Protein AF-A0A815N6R9-F1 (afdb_monomer)

pLDDT: mean 84.33, std 13.07, range [49.09, 97.5]

Organism: NCBI:txid433720

Mean predicted aligned error: 7.43 Å

Radius of gyration: 18.6 Å; Cα contacts (8 Å, |Δi|>4): 491; chains: 1; bounding box: 45×54×48 Å

Structure (mmCIF, N/CA/C/O backbone):
data_AF-A0A815N6R9-F1
#
_entry.id   AF-A0A815N6R9-F1
#
loop_
_atom_site.group_PDB
_atom_site.id
_atom_site.type_symbol
_atom_site.label_atom_id
_atom_site.label_alt_id
_atom_site.label_comp_id
_atom_site.label_asym_id
_atom_site.label_entity_id
_atom_site.label_seq_id
_atom_site.pdbx_PDB_ins_code
_atom_site.Cartn_x
_atom_site.Cartn_y
_atom_site.Cartn_z
_atom_site.occupancy
_atom_site.B_iso_or_equiv
_atom_site.auth_seq_id
_atom_site.auth_comp_id
_atom_site.auth_asym_id
_atom_site.auth_atom_id
_atom_site.pdbx_PDB_model_num
ATOM 1 N N . ILE A 1 1 ? -6.720 -31.136 7.739 1.00 54.22 1 ILE A N 1
ATOM 2 C CA . ILE A 1 1 ? -6.073 -31.303 6.419 1.00 54.22 1 ILE A CA 1
ATOM 3 C C . ILE A 1 1 ? -5.036 -32.397 6.605 1.00 54.22 1 ILE A C 1
ATOM 5 O O . ILE A 1 1 ? -4.120 -32.196 7.392 1.00 54.22 1 ILE A O 1
ATOM 9 N N . ASP A 1 2 ? -5.252 -33.577 6.022 1.00 49.09 2 ASP A N 1
ATOM 10 C CA . ASP A 1 2 ? -4.233 -34.630 6.008 1.00 49.09 2 ASP A CA 1
ATOM 11 C C . ASP A 1 2 ? -3.111 -34.151 5.078 1.00 49.09 2 ASP A C 1
ATOM 13 O O . ASP A 1 2 ? -3.345 -33.890 3.898 1.00 49.09 2 ASP A O 1
ATOM 17 N N . LEU A 1 3 ? -1.911 -33.939 5.621 1.00 59.59 3 LEU A N 1
ATOM 18 C CA . LEU A 1 3 ? -0.769 -33.381 4.882 1.00 59.59 3 LEU A CA 1
ATOM 19 C C . LEU A 1 3 ? -0.332 -34.271 3.703 1.00 59.59 3 LEU A C 1
ATOM 21 O O . LEU A 1 3 ? 0.482 -33.847 2.887 1.00 59.59 3 LEU A O 1
ATOM 25 N N . LYS A 1 4 ? -0.866 -35.494 3.607 1.00 63.69 4 LYS A N 1
ATOM 26 C CA . LYS A 1 4 ? -0.560 -36.472 2.558 1.00 63.69 4 LYS A CA 1
ATOM 27 C C . LYS A 1 4 ? -1.278 -36.223 1.226 1.00 63.69 4 LYS A C 1
ATOM 29 O O . LYS A 1 4 ? -0.801 -36.731 0.218 1.00 63.69 4 LYS A O 1
ATOM 34 N N . ASP A 1 5 ? -2.336 -35.409 1.209 1.00 73.25 5 ASP A N 1
ATOM 35 C CA . ASP A 1 5 ? -3.126 -35.105 0.000 1.00 73.25 5 ASP A CA 1
ATOM 36 C C . ASP A 1 5 ? -2.921 -33.668 -0.522 1.00 73.25 5 ASP A C 1
ATOM 38 O O . ASP A 1 5 ? -3.637 -33.199 -1.411 1.00 73.25 5 ASP A O 1
ATOM 42 N N . ALA A 1 6 ? -1.941 -32.932 0.014 1.00 79.19 6 ALA A N 1
ATOM 43 C CA . ALA A 1 6 ? -1.633 -31.591 -0.470 1.00 79.19 6 ALA A CA 1
ATOM 44 C C . ALA A 1 6 ? -0.954 -31.662 -1.849 1.00 79.19 6 ALA A C 1
ATOM 46 O O . ALA A 1 6 ? 0.158 -32.171 -1.983 1.00 79.19 6 ALA A O 1
ATOM 47 N N . THR A 1 7 ? -1.598 -31.111 -2.883 1.00 85.62 7 THR A N 1
ATOM 48 C CA . THR A 1 7 ? -0.928 -30.861 -4.168 1.00 85.62 7 THR A CA 1
ATOM 49 C C . THR A 1 7 ? 0.049 -29.698 -3.975 1.00 85.62 7 THR A C 1
ATOM 51 O O . THR A 1 7 ? -0.400 -28.595 -3.654 1.00 85.62 7 THR A O 1
ATOM 54 N N . PRO A 1 8 ? 1.368 -29.901 -4.131 1.00 86.12 8 PRO A N 1
ATOM 55 C CA . PRO A 1 8 ? 2.333 -28.848 -3.862 1.00 86.12 8 PRO A CA 1
ATOM 56 C C . PRO A 1 8 ? 2.215 -27.737 -4.906 1.00 86.12 8 PRO A C 1
ATOM 58 O O . PRO A 1 8 ? 2.186 -27.994 -6.112 1.00 86.12 8 PRO A O 1
ATOM 61 N N . ILE A 1 9 ? 2.205 -26.488 -4.443 1.00 88.75 9 ILE A N 1
ATOM 62 C CA . ILE A 1 9 ? 2.465 -25.347 -5.319 1.00 88.75 9 ILE A CA 1
ATOM 63 C C . ILE A 1 9 ? 3.923 -25.408 -5.783 1.00 88.75 9 ILE A C 1
ATOM 65 O O . ILE A 1 9 ? 4.829 -25.736 -5.015 1.00 88.75 9 ILE A O 1
ATOM 69 N N . ARG A 1 10 ? 4.162 -25.114 -7.060 1.00 88.81 10 ARG A N 1
ATOM 70 C CA . ARG A 1 10 ? 5.514 -25.086 -7.617 1.00 88.81 10 ARG A CA 1
ATOM 71 C C . ARG A 1 10 ? 6.096 -23.689 -7.450 1.00 88.81 10 ARG A C 1
ATOM 73 O O . ARG A 1 10 ? 5.564 -22.739 -8.016 1.00 88.81 10 ARG A O 1
ATOM 80 N N . ALA A 1 11 ? 7.229 -23.586 -6.760 1.00 84.94 11 ALA A N 1
ATOM 81 C CA . ALA A 1 11 ? 8.060 -22.392 -6.835 1.00 84.94 11 ALA A CA 1
ATOM 82 C C . ALA A 1 11 ? 8.531 -22.211 -8.288 1.00 84.94 11 ALA A C 1
ATOM 84 O O . ALA A 1 11 ? 9.219 -23.077 -8.838 1.00 84.94 11 ALA A O 1
ATOM 85 N N . LEU A 1 12 ? 8.097 -21.124 -8.929 1.00 84.25 12 LEU A N 1
ATOM 86 C CA . LEU A 1 12 ? 8.531 -20.785 -10.284 1.00 84.25 12 LEU A CA 1
ATOM 87 C C . LEU A 1 12 ? 9.924 -20.153 -10.254 1.00 84.25 12 LEU A C 1
ATOM 89 O O . LEU A 1 12 ? 10.773 -20.515 -11.064 1.00 84.25 12 LEU A O 1
ATOM 93 N N . GLU A 1 13 ? 10.152 -19.250 -9.300 1.00 85.12 13 GLU A N 1
ATOM 94 C CA . GLU A 1 13 ? 11.385 -18.483 -9.131 1.00 85.12 13 GLU A CA 1
ATOM 95 C C . GLU A 1 13 ? 11.411 -17.768 -7.771 1.00 85.12 13 GLU A C 1
ATOM 97 O O . GLU A 1 13 ? 10.374 -17.611 -7.128 1.00 85.12 13 GLU A O 1
ATOM 102 N N . SER A 1 14 ? 12.597 -17.321 -7.353 1.00 86.50 14 SER A N 1
ATOM 103 C CA . SER A 1 14 ? 12.809 -16.448 -6.194 1.00 86.50 14 SER A CA 1
ATOM 104 C C . SER A 1 14 ? 13.952 -15.494 -6.526 1.00 86.50 14 SER A C 1
ATOM 106 O O . SER A 1 14 ? 15.059 -15.949 -6.809 1.00 86.50 14 SER A O 1
ATOM 108 N N . CYS A 1 15 ? 13.680 -14.190 -6.518 1.00 87.19 15 CYS A N 1
ATOM 109 C CA . CYS A 1 15 ? 14.621 -13.152 -6.940 1.00 87.19 15 CYS A CA 1
ATOM 110 C C . CYS A 1 15 ? 14.904 -12.197 -5.784 1.00 87.19 15 CYS A C 1
ATOM 112 O O . CYS A 1 15 ? 13.984 -11.826 -5.056 1.00 87.19 15 CYS A O 1
ATOM 114 N N . MET A 1 16 ? 16.159 -11.778 -5.639 1.00 88.44 16 MET A N 1
ATOM 115 C CA . MET A 1 16 ? 16.533 -10.787 -4.628 1.00 88.44 16 MET A CA 1
ATOM 116 C C . MET A 1 16 ? 15.978 -9.414 -5.003 1.00 88.44 16 MET A C 1
ATOM 118 O O . MET A 1 16 ? 15.957 -9.051 -6.175 1.00 88.44 16 MET A O 1
ATOM 122 N N . ILE A 1 17 ? 15.566 -8.624 -4.017 1.00 89.81 17 ILE A N 1
ATOM 123 C CA . ILE A 1 17 ? 15.261 -7.209 -4.239 1.00 89.81 17 ILE A CA 1
ATOM 124 C C . ILE A 1 17 ? 16.569 -6.435 -4.123 1.00 89.81 17 ILE A C 1
ATOM 126 O O . ILE A 1 17 ? 17.258 -6.545 -3.109 1.00 89.81 17 ILE A O 1
ATOM 130 N N . ASN A 1 18 ? 16.919 -5.663 -5.150 1.00 89.38 18 ASN A N 1
ATOM 131 C CA . ASN A 1 18 ? 18.098 -4.806 -5.129 1.00 89.38 18 ASN A CA 1
ATOM 132 C C . ASN A 1 18 ? 17.781 -3.501 -4.383 1.00 89.38 18 ASN A C 1
ATOM 134 O O . ASN A 1 18 ? 17.619 -2.431 -4.972 1.00 89.38 18 ASN A O 1
ATOM 138 N N . TRP A 1 19 ? 17.615 -3.626 -3.067 1.00 88.31 19 TRP A N 1
ATOM 139 C CA . TRP A 1 19 ? 17.364 -2.529 -2.141 1.00 88.31 19 TRP A CA 1
ATOM 140 C C . TRP A 1 19 ? 18.035 -2.819 -0.799 1.00 88.31 19 TRP A C 1
ATOM 142 O O . TRP A 1 19 ? 17.982 -3.941 -0.295 1.00 88.31 19 TRP A O 1
ATOM 152 N N . ASN A 1 20 ? 18.639 -1.796 -0.196 1.00 85.19 20 ASN A N 1
ATOM 153 C CA . ASN A 1 20 ? 19.266 -1.923 1.115 1.00 85.19 20 ASN A CA 1
ATOM 154 C C . ASN A 1 20 ? 18.235 -1.642 2.209 1.00 85.19 20 ASN A C 1
ATOM 156 O O . ASN A 1 20 ? 18.022 -0.490 2.592 1.00 85.19 20 ASN A O 1
ATOM 160 N N . PHE A 1 21 ? 17.619 -2.701 2.726 1.00 81.94 21 PHE A N 1
ATOM 161 C CA . PHE A 1 21 ? 16.872 -2.618 3.976 1.00 81.94 21 PHE A CA 1
ATOM 162 C C . PHE A 1 21 ? 17.854 -2.365 5.123 1.00 81.94 21 PHE A C 1
ATOM 164 O O . PHE A 1 21 ? 18.915 -2.979 5.206 1.00 81.94 21 PHE A O 1
ATOM 171 N N . THR A 1 22 ? 17.530 -1.390 5.965 1.00 76.56 22 THR A N 1
ATOM 172 C CA . THR A 1 22 ? 18.387 -0.922 7.073 1.00 76.56 22 THR A CA 1
ATOM 173 C C . THR A 1 22 ? 18.036 -1.575 8.410 1.00 76.56 22 THR A C 1
ATOM 175 O O . THR A 1 22 ? 18.721 -1.338 9.403 1.00 76.56 22 THR A O 1
ATOM 178 N N . SER A 1 23 ? 17.013 -2.430 8.389 1.00 70.44 23 SER A N 1
ATOM 179 C CA . SER A 1 23 ? 16.411 -3.102 9.526 1.00 70.44 23 SER A CA 1
ATOM 180 C C . SER A 1 23 ? 16.371 -4.608 9.306 1.00 70.44 23 SER A C 1
ATOM 182 O O 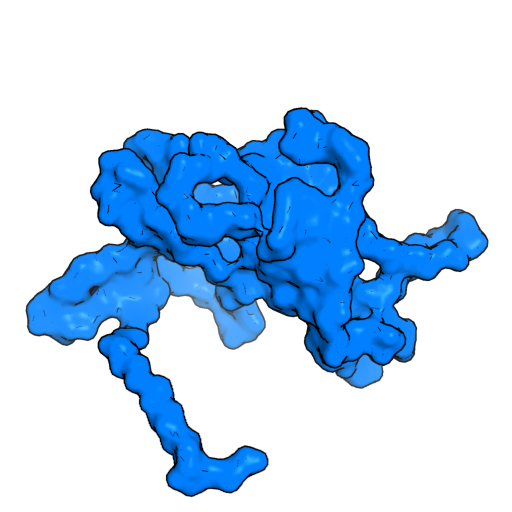. SER A 1 23 ? 16.100 -5.055 8.192 1.00 70.44 23 SER A O 1
ATOM 184 N N . ASP A 1 24 ? 16.554 -5.376 10.379 1.00 64.50 24 ASP A N 1
ATOM 185 C CA . ASP A 1 24 ? 16.360 -6.830 10.361 1.00 64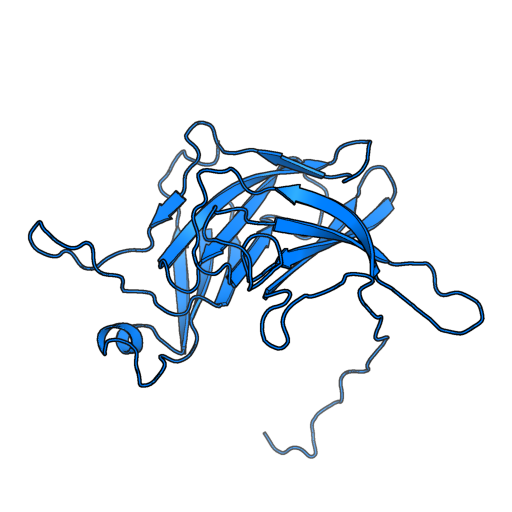.50 24 ASP A CA 1
ATOM 186 C C . ASP A 1 24 ? 14.880 -7.226 10.503 1.00 64.50 24 ASP A C 1
ATOM 188 O O . ASP A 1 24 ? 14.515 -8.362 10.199 1.00 64.50 24 ASP A O 1
ATOM 192 N N . ASN A 1 25 ? 14.026 -6.315 10.987 1.00 64.38 25 ASN A N 1
ATOM 193 C CA . ASN A 1 25 ? 12.625 -6.600 11.301 1.00 64.38 25 ASN A CA 1
ATOM 194 C C . ASN A 1 25 ? 11.616 -5.714 10.568 1.00 64.38 25 ASN A C 1
ATOM 196 O O . ASN A 1 25 ? 10.430 -5.885 10.827 1.00 64.38 25 ASN A O 1
ATOM 200 N N . LYS A 1 26 ? 12.067 -4.795 9.703 1.00 69.44 26 LYS A N 1
ATOM 201 C CA . LYS A 1 26 ? 11.195 -3.947 8.881 1.00 69.44 26 LYS A CA 1
ATOM 202 C C . LYS A 1 26 ? 11.522 -4.064 7.396 1.00 69.44 26 LYS A C 1
ATOM 204 O O . LYS A 1 26 ? 12.688 -3.966 7.004 1.00 69.44 26 LYS A O 1
ATOM 209 N N . GLY A 1 27 ? 10.496 -4.246 6.565 1.00 85.25 27 GLY A N 1
ATOM 210 C CA . GLY A 1 27 ? 10.671 -4.561 5.146 1.00 85.25 27 GLY A CA 1
ATOM 211 C C . GLY A 1 27 ? 9.573 -4.016 4.235 1.00 85.25 27 GLY A C 1
ATOM 212 O O . GLY A 1 27 ? 9.270 -2.820 4.239 1.00 85.25 27 GLY A O 1
ATOM 213 N N . ILE A 1 28 ? 9.046 -4.900 3.387 1.00 91.12 28 ILE A N 1
ATOM 214 C CA . ILE A 1 28 ? 7.910 -4.635 2.501 1.00 91.12 28 ILE A CA 1
ATOM 215 C C . ILE A 1 28 ? 6.687 -5.333 3.096 1.00 91.12 28 ILE A C 1
ATOM 217 O O . ILE A 1 28 ? 6.692 -6.559 3.162 1.00 91.12 28 ILE A O 1
ATOM 221 N N . GLU A 1 29 ? 5.640 -4.576 3.424 1.00 90.88 29 GLU A N 1
ATOM 222 C CA . GLU A 1 29 ? 4.376 -5.140 3.940 1.00 90.88 29 GLU A CA 1
ATOM 223 C C . GLU A 1 29 ? 3.354 -5.411 2.843 1.00 90.88 29 GLU A C 1
ATOM 225 O O . GLU A 1 29 ? 2.531 -6.317 2.928 1.00 90.88 29 GLU A O 1
ATOM 230 N N . GLY A 1 30 ? 3.396 -4.612 1.777 1.00 94.00 30 GLY A N 1
ATOM 231 C CA . GLY A 1 30 ? 2.377 -4.632 0.739 1.00 94.00 30 GLY A CA 1
ATOM 232 C C . GLY A 1 30 ? 2.979 -4.733 -0.651 1.00 94.00 30 GLY A C 1
ATOM 233 O O . GLY A 1 30 ? 3.943 -4.038 -0.970 1.00 94.00 30 GLY A O 1
ATOM 234 N N . LEU A 1 31 ? 2.373 -5.559 -1.501 1.00 95.00 31 LEU A N 1
ATOM 235 C CA . LEU A 1 31 ? 2.767 -5.719 -2.896 1.00 95.00 31 LEU A CA 1
ATOM 236 C C . LEU A 1 31 ? 1.560 -5.563 -3.817 1.00 95.00 31 LEU A C 1
ATOM 238 O O . LEU A 1 31 ? 0.537 -6.214 -3.630 1.00 95.00 31 LEU A O 1
ATOM 242 N N . GLU A 1 32 ? 1.731 -4.763 -4.863 1.00 94.38 32 GLU A N 1
ATOM 243 C CA . GLU A 1 32 ? 0.829 -4.717 -6.011 1.00 94.38 32 GLU A CA 1
ATOM 244 C C . GLU A 1 32 ? 1.622 -4.965 -7.297 1.00 94.38 32 GLU A C 1
ATOM 246 O O . GLU A 1 32 ? 2.692 -4.391 -7.514 1.00 94.38 32 GLU A O 1
ATOM 251 N N . PHE A 1 33 ? 1.113 -5.845 -8.157 1.00 91.38 33 PHE A N 1
ATOM 252 C CA . PHE A 1 33 ? 1.755 -6.201 -9.423 1.00 91.38 33 PHE A CA 1
ATOM 253 C C . PHE A 1 33 ? 1.080 -5.447 -10.565 1.00 91.38 33 PHE A C 1
ATOM 255 O O . PHE A 1 33 ? -0.114 -5.615 -10.806 1.00 91.38 33 PHE A O 1
ATOM 262 N N . VAL A 1 34 ? 1.842 -4.608 -11.270 1.00 89.25 34 VAL A N 1
ATOM 263 C CA . VAL A 1 34 ? 1.289 -3.603 -12.180 1.00 89.25 34 VAL A CA 1
ATOM 264 C C . VAL A 1 34 ? 1.957 -3.645 -13.552 1.00 89.25 34 VAL A C 1
ATOM 266 O O . VAL A 1 34 ? 3.137 -3.341 -13.708 1.00 89.25 34 VAL A O 1
ATOM 269 N N . SER A 1 35 ? 1.192 -4.001 -14.581 1.00 86.69 35 SER A N 1
ATOM 270 C CA . SER A 1 35 ? 1.576 -3.871 -15.989 1.00 86.69 35 SER A CA 1
ATOM 271 C C . SER A 1 35 ? 1.425 -2.433 -16.483 1.00 86.69 35 SER A C 1
ATOM 273 O O . SER A 1 35 ? 0.329 -1.888 -16.498 1.00 86.69 35 SER A O 1
ATOM 275 N N . HIS A 1 36 ? 2.519 -1.851 -16.958 1.00 85.56 36 HIS A N 1
ATOM 276 C CA . HIS A 1 36 ? 2.535 -0.542 -17.590 1.00 85.56 36 HIS A CA 1
ATOM 277 C C . HIS A 1 36 ? 2.055 -0.652 -19.042 1.00 85.56 36 HIS A C 1
ATOM 279 O O . HIS A 1 36 ? 2.750 -1.192 -19.914 1.00 85.56 36 HIS A O 1
ATOM 285 N N . THR A 1 37 ? 0.854 -0.148 -19.308 1.00 80.75 37 THR A N 1
ATOM 286 C CA . THR A 1 37 ? 0.099 -0.372 -20.546 1.00 80.75 37 THR A CA 1
ATOM 287 C C . THR A 1 37 ? 0.836 0.097 -21.797 1.00 80.75 37 THR A C 1
ATOM 289 O O . THR A 1 37 ? 0.778 -0.567 -22.830 1.00 80.75 37 THR A O 1
ATOM 292 N N . THR A 1 38 ? 1.583 1.201 -21.716 1.00 79.38 38 THR A N 1
ATOM 293 C CA . THR A 1 38 ? 2.257 1.777 -22.894 1.00 79.38 38 THR A CA 1
ATOM 294 C C . THR A 1 38 ? 3.587 1.108 -23.242 1.00 79.38 38 THR A C 1
ATOM 296 O O . THR A 1 38 ? 3.980 1.103 -24.406 1.00 79.38 38 THR A O 1
ATOM 299 N N . SER A 1 39 ? 4.288 0.529 -22.264 1.00 83.56 39 SER A N 1
ATOM 300 C CA . SER A 1 39 ? 5.594 -0.120 -22.483 1.00 83.56 39 SER A CA 1
ATOM 301 C C . SER A 1 39 ? 5.512 -1.646 -22.495 1.00 83.56 39 SER A C 1
ATOM 303 O O . SER A 1 39 ? 6.505 -2.295 -22.827 1.00 83.56 39 SER A O 1
ATOM 305 N N . ALA A 1 40 ? 4.355 -2.210 -22.124 1.00 82.81 40 ALA A N 1
ATOM 306 C CA . ALA A 1 40 ? 4.140 -3.636 -21.879 1.00 82.81 40 ALA A CA 1
ATOM 307 C C . ALA A 1 40 ? 5.140 -4.245 -20.875 1.00 82.81 40 ALA A C 1
ATOM 309 O O . ALA A 1 40 ? 5.404 -5.448 -20.893 1.00 82.81 40 ALA A O 1
ATOM 310 N N . ARG A 1 41 ? 5.721 -3.405 -20.011 1.00 87.56 41 ARG A N 1
ATOM 311 C CA . ARG A 1 41 ? 6.575 -3.826 -18.898 1.00 87.56 41 ARG A CA 1
ATOM 312 C C . ARG A 1 41 ? 5.726 -4.066 -17.669 1.00 87.56 41 ARG A C 1
ATOM 314 O O . ARG A 1 41 ? 4.621 -3.540 -17.563 1.00 87.56 41 ARG A O 1
ATOM 321 N N . THR A 1 42 ? 6.274 -4.809 -16.724 1.00 89.00 42 THR A N 1
ATOM 322 C CA . THR A 1 42 ? 5.604 -5.061 -15.458 1.00 89.00 42 THR A CA 1
ATOM 323 C C . THR A 1 42 ? 6.483 -4.644 -14.301 1.00 89.00 42 THR A C 1
ATOM 325 O O . THR A 1 42 ? 7.692 -4.874 -14.316 1.00 89.00 42 THR A O 1
ATOM 328 N N . TYR A 1 43 ? 5.843 -4.045 -13.308 1.00 93.25 43 TYR A N 1
ATOM 329 C CA . TYR A 1 43 ? 6.462 -3.496 -12.123 1.00 93.25 43 TYR A CA 1
ATOM 330 C C . TYR A 1 43 ? 5.811 -4.089 -10.875 1.00 93.25 43 TYR A C 1
ATOM 332 O O . TYR A 1 43 ? 4.627 -4.428 -10.880 1.00 93.25 43 TYR A O 1
ATOM 340 N N . LEU A 1 44 ? 6.583 -4.199 -9.801 1.00 94.69 44 LEU A N 1
ATOM 341 C CA . LEU A 1 44 ? 6.064 -4.377 -8.452 1.00 94.69 44 LEU A CA 1
ATOM 342 C C . LEU A 1 44 ? 6.042 -3.023 -7.754 1.00 94.69 44 LEU A C 1
ATOM 344 O O . LEU A 1 44 ? 7.045 -2.311 -7.731 1.00 94.69 44 LEU A O 1
ATOM 348 N N . LEU A 1 45 ? 4.900 -2.690 -7.172 1.00 96.12 45 LEU A N 1
ATOM 349 C CA . LEU A 1 45 ? 4.748 -1.596 -6.231 1.00 96.12 45 LEU A CA 1
ATOM 350 C C . LEU A 1 45 ? 4.859 -2.179 -4.826 1.00 96.12 45 LEU A C 1
ATOM 352 O O . LEU A 1 45 ? 3.960 -2.884 -4.374 1.00 96.12 45 LEU A O 1
ATOM 356 N N . ALA A 1 46 ? 5.981 -1.914 -4.167 1.00 96.62 46 ALA A N 1
ATOM 357 C CA . ALA A 1 46 ? 6.318 -2.463 -2.863 1.00 96.62 46 ALA A CA 1
ATOM 358 C C . ALA A 1 46 ? 6.208 -1.386 -1.779 1.00 96.62 46 ALA A C 1
ATOM 360 O O . ALA A 1 46 ? 7.040 -0.480 -1.706 1.00 96.62 46 ALA A O 1
ATOM 361 N N . LEU A 1 47 ? 5.162 -1.469 -0.959 1.00 96.56 47 LEU A N 1
ATOM 362 C CA . LEU A 1 47 ? 4.944 -0.589 0.186 1.00 96.56 47 LEU A CA 1
ATOM 363 C C . LEU A 1 47 ? 5.936 -0.936 1.295 1.00 96.56 47 LEU A C 1
ATOM 365 O O . LEU A 1 47 ? 5.955 -2.067 1.773 1.00 96.56 47 LEU A O 1
ATOM 369 N N . CYS A 1 48 ? 6.724 0.046 1.718 1.00 93.50 48 CYS A N 1
ATOM 370 C CA . CYS A 1 48 ? 7.606 -0.112 2.866 1.00 93.50 48 CYS A CA 1
ATOM 371 C C . CYS A 1 48 ? 6.825 -0.014 4.178 1.00 93.50 48 CYS A C 1
ATOM 373 O O . CYS A 1 48 ? 6.035 0.917 4.329 1.00 93.50 48 CYS A O 1
ATOM 375 N N . GLU A 1 49 ? 7.116 -0.914 5.119 1.00 90.19 49 GLU A N 1
ATOM 376 C CA . GLU A 1 49 ? 6.538 -0.938 6.472 1.00 90.19 49 GLU A CA 1
ATOM 377 C C . GLU A 1 49 ? 6.854 0.346 7.241 1.00 90.19 49 GLU A C 1
ATOM 379 O O . GLU A 1 49 ? 5.992 1.09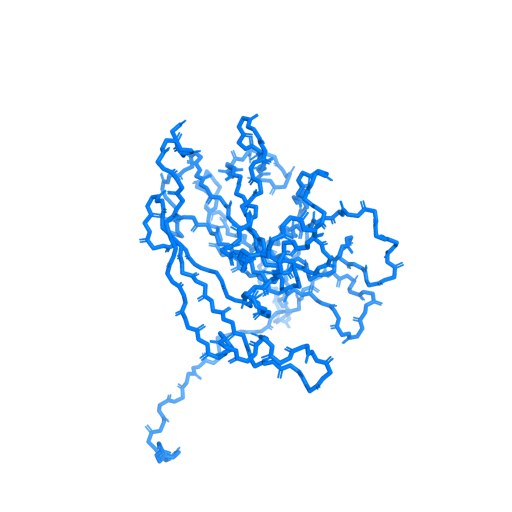5 7.702 1.00 90.19 49 GLU A O 1
ATOM 384 N N . ALA A 1 50 ?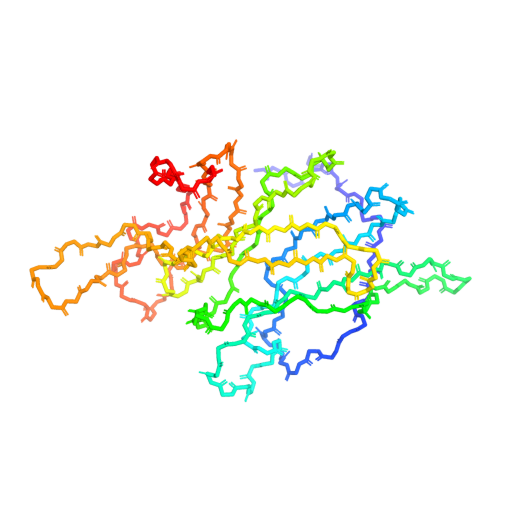 8.153 0.633 7.318 1.00 86.38 50 ALA A N 1
ATOM 385 C CA . ALA A 1 50 ? 8.675 1.782 8.014 1.00 86.38 50 ALA A CA 1
ATOM 386 C C . ALA A 1 50 ? 8.629 3.026 7.126 1.00 86.38 50 ALA A C 1
ATOM 388 O O . ALA A 1 50 ? 8.859 2.996 5.908 1.00 86.38 50 ALA A O 1
ATOM 389 N N . ASN A 1 51 ? 8.450 4.167 7.787 1.00 83.44 51 ASN A N 1
ATOM 390 C CA . ASN A 1 51 ? 8.741 5.459 7.188 1.00 83.44 51 ASN A CA 1
ATOM 391 C C . ASN A 1 51 ? 10.151 5.463 6.585 1.00 83.44 51 ASN A C 1
ATOM 393 O O . ASN A 1 51 ? 11.066 4.814 7.080 1.00 83.44 51 ASN A O 1
ATOM 397 N N . ASP A 1 52 ? 10.324 6.180 5.476 1.00 83.69 52 ASP A N 1
ATOM 398 C CA . ASP A 1 52 ? 11.612 6.269 4.787 1.00 83.69 52 ASP A CA 1
ATOM 399 C C . ASP A 1 52 ? 12.139 4.915 4.231 1.00 83.69 52 ASP A C 1
ATOM 401 O O . ASP A 1 52 ? 13.232 4.875 3.670 1.00 83.69 52 ASP A O 1
ATOM 405 N N . CYS A 1 53 ? 11.368 3.819 4.309 1.00 85.56 53 CYS A N 1
ATOM 406 C CA . CYS A 1 53 ? 11.872 2.446 4.143 1.00 85.56 53 CYS A CA 1
ATOM 407 C C . CYS A 1 53 ? 13.064 2.144 5.075 1.00 85.56 53 CYS A C 1
ATOM 409 O O . CYS A 1 53 ? 13.978 1.402 4.705 1.00 85.56 53 CYS A O 1
ATOM 411 N N . ASN A 1 54 ? 13.087 2.790 6.246 1.00 80.19 54 ASN A N 1
ATOM 412 C CA . ASN A 1 54 ? 14.183 2.751 7.203 1.00 80.19 54 ASN A CA 1
ATOM 413 C C . ASN A 1 54 ? 13.643 2.900 8.632 1.00 80.19 54 ASN A C 1
ATOM 415 O O . ASN A 1 54 ? 13.047 3.920 8.987 1.00 80.19 54 ASN A O 1
ATOM 419 N N . ASP A 1 55 ? 13.897 1.896 9.464 1.00 70.06 55 ASP A N 1
ATOM 420 C CA . ASP A 1 55 ? 13.457 1.815 10.860 1.00 70.06 55 ASP A CA 1
ATOM 421 C C . ASP A 1 55 ? 14.161 2.814 11.796 1.00 70.06 55 ASP A C 1
ATOM 423 O O . ASP A 1 55 ? 13.648 3.134 12.866 1.00 70.06 55 ASP A O 1
ATOM 427 N N . GLN A 1 56 ? 15.310 3.356 11.387 1.00 63.69 56 GLN A N 1
ATOM 428 C CA . GLN A 1 56 ? 16.068 4.374 12.123 1.00 63.69 56 GLN A CA 1
ATOM 429 C C . GLN A 1 56 ? 15.629 5.801 11.782 1.00 63.69 56 GLN A C 1
ATOM 431 O O . GLN A 1 56 ? 16.155 6.770 12.343 1.00 63.69 56 GLN A O 1
ATOM 436 N N . SER A 1 57 ? 14.701 5.966 10.835 1.00 59.28 57 SER A N 1
ATOM 437 C CA . SER A 1 57 ? 14.211 7.289 10.477 1.00 59.28 57 SER A CA 1
ATOM 438 C C . SER A 1 57 ? 13.402 7.886 11.632 1.00 59.28 57 SER A C 1
ATOM 440 O O . SER A 1 57 ? 12.564 7.238 12.259 1.00 59.28 57 SER A O 1
ATOM 442 N N . LYS A 1 58 ? 13.664 9.161 11.947 1.00 57.09 58 LYS A N 1
ATOM 443 C CA . LYS A 1 58 ? 12.780 9.928 12.836 1.00 57.09 58 LYS A CA 1
ATOM 444 C C . LYS A 1 58 ? 11.364 9.928 12.239 1.00 57.09 58 LYS A C 1
ATOM 446 O O . LYS A 1 58 ? 11.261 9.850 11.013 1.00 57.09 58 LYS A O 1
ATOM 451 N N . PRO A 1 59 ? 10.298 10.067 13.052 1.00 54.34 59 PRO A N 1
ATOM 452 C CA . PRO A 1 59 ? 8.903 10.101 12.597 1.00 54.34 59 PRO A CA 1
ATOM 453 C C . PRO A 1 59 ? 8.570 11.388 11.814 1.00 54.34 59 PRO A C 1
ATOM 455 O O . PRO A 1 59 ? 7.653 12.134 12.140 1.00 54.34 59 PRO A O 1
ATOM 458 N N . ASP A 1 60 ? 9.322 11.646 10.748 1.00 57.38 60 ASP A N 1
ATOM 459 C CA . ASP A 1 60 ? 9.110 12.717 9.783 1.00 57.38 60 ASP A CA 1
ATOM 460 C C . ASP A 1 60 ? 8.125 12.283 8.682 1.00 57.38 60 ASP A C 1
ATOM 462 O O . ASP A 1 60 ? 7.955 13.007 7.705 1.00 57.38 60 ASP A O 1
ATOM 466 N N . ASN A 1 61 ? 7.454 11.133 8.856 1.00 63.00 61 ASN A N 1
ATOM 467 C CA . ASN A 1 61 ? 6.246 10.729 8.135 1.00 63.00 61 ASN A CA 1
ATOM 468 C C . ASN A 1 61 ? 6.381 10.766 6.604 1.00 63.00 61 ASN A C 1
ATOM 470 O O . ASN A 1 61 ? 5.852 11.643 5.918 1.00 63.00 61 ASN A O 1
ATOM 474 N N . LYS A 1 62 ? 7.129 9.799 6.072 1.00 78.75 62 LYS A N 1
ATOM 475 C CA . LYS A 1 62 ? 7.506 9.690 4.658 1.00 78.75 62 LYS A CA 1
ATOM 476 C C . LYS A 1 62 ? 7.204 8.286 4.162 1.00 78.75 62 LYS A C 1
ATOM 478 O O . LYS A 1 62 ? 8.126 7.506 3.916 1.00 78.75 62 LYS A O 1
ATOM 483 N N . GLY A 1 63 ? 5.921 7.968 4.039 1.00 90.19 63 GLY A N 1
ATOM 484 C CA . GLY A 1 63 ? 5.489 6.711 3.446 1.00 90.19 63 GLY A CA 1
ATOM 485 C C . GLY A 1 63 ? 5.991 6.568 2.014 1.00 90.19 63 GLY A C 1
ATOM 486 O O . GLY A 1 63 ? 6.029 7.540 1.250 1.00 90.19 63 GLY A O 1
ATOM 487 N N . ARG A 1 64 ? 6.425 5.360 1.662 1.00 93.44 64 ARG A N 1
ATOM 488 C CA . ARG A 1 64 ? 7.089 5.076 0.390 1.00 93.44 64 ARG A CA 1
ATOM 489 C C . ARG A 1 64 ? 6.577 3.796 -0.221 1.00 93.44 64 ARG A C 1
ATOM 491 O O . ARG A 1 64 ? 6.391 2.796 0.463 1.00 93.44 64 ARG A O 1
ATOM 498 N N . ILE A 1 65 ? 6.438 3.847 -1.535 1.00 96.25 65 ILE A N 1
ATOM 499 C CA . ILE A 1 65 ? 6.197 2.682 -2.367 1.00 96.25 65 ILE A CA 1
ATOM 500 C C . ILE A 1 65 ? 7.363 2.612 -3.349 1.00 96.25 65 ILE A C 1
ATOM 502 O O . ILE A 1 65 ? 7.558 3.521 -4.164 1.00 96.25 65 ILE A O 1
ATOM 506 N N . LEU A 1 66 ? 8.178 1.569 -3.245 1.00 96.50 66 LEU A N 1
ATOM 507 C CA . LEU A 1 66 ? 9.243 1.297 -4.201 1.00 96.50 66 LEU A CA 1
ATOM 508 C C . LEU A 1 66 ? 8.618 0.774 -5.494 1.00 96.50 66 LEU A C 1
ATOM 510 O O . LEU A 1 66 ? 7.755 -0.100 -5.460 1.00 96.50 66 LEU A O 1
ATOM 514 N N . VAL A 1 67 ? 9.064 1.298 -6.632 1.00 96.56 67 VAL A N 1
ATOM 515 C CA . VAL A 1 67 ? 8.739 0.752 -7.949 1.00 96.56 67 VAL A CA 1
ATOM 516 C C . VAL A 1 67 ? 9.900 -0.129 -8.369 1.00 96.56 67 VAL A C 1
ATOM 518 O O . VAL A 1 67 ? 11.023 0.353 -8.545 1.00 96.56 67 VAL A O 1
ATOM 521 N N . LEU A 1 68 ? 9.627 -1.422 -8.500 1.00 95.75 68 LEU A N 1
ATOM 522 C CA . LEU A 1 68 ? 10.623 -2.428 -8.828 1.00 95.75 68 LEU A CA 1
ATOM 523 C C . LEU A 1 68 ? 10.336 -3.011 -10.211 1.00 95.75 68 LEU A C 1
ATOM 525 O O . LEU A 1 68 ? 9.216 -3.434 -10.489 1.00 95.75 68 LEU A O 1
ATOM 529 N N . GLU A 1 69 ? 11.342 -3.064 -11.075 1.00 93.88 69 GLU A N 1
ATOM 530 C CA . GLU A 1 69 ? 11.278 -3.759 -12.362 1.00 93.88 69 GLU A CA 1
ATOM 531 C C . GLU A 1 69 ? 12.080 -5.051 -12.257 1.00 93.88 69 GLU A C 1
ATOM 533 O O . GLU A 1 69 ? 13.197 -5.063 -11.742 1.00 93.88 69 GLU A O 1
ATOM 538 N N . LYS A 1 70 ? 11.528 -6.160 -12.745 1.00 89.88 70 LYS A N 1
ATOM 539 C CA . LYS A 1 70 ? 12.277 -7.412 -12.752 1.00 89.88 70 LYS A CA 1
ATOM 540 C C . LYS A 1 70 ? 13.377 -7.356 -13.806 1.00 89.88 70 LYS A C 1
ATOM 542 O O . LYS A 1 70 ? 13.088 -7.127 -14.985 1.00 89.88 70 LYS A O 1
ATOM 547 N N . GLU A 1 71 ? 14.615 -7.646 -13.421 1.00 84.06 71 GLU A N 1
ATOM 548 C CA . GLU A 1 71 ? 15.677 -7.853 -14.397 1.00 84.06 71 GLU A CA 1
ATOM 549 C C . GLU A 1 71 ? 15.362 -9.096 -15.247 1.00 84.06 71 GLU A C 1
ATOM 551 O O . GLU A 1 71 ? 14.872 -10.124 -14.761 1.00 84.06 71 GLU A O 1
ATOM 556 N N . LYS A 1 72 ? 15.642 -9.026 -16.552 1.00 70.12 72 LYS A N 1
ATOM 557 C CA . LYS A 1 72 ? 15.601 -10.224 -17.394 1.00 70.12 72 LYS A CA 1
ATOM 558 C C . LYS A 1 72 ? 16.689 -11.176 -16.906 1.00 70.12 72 LYS A C 1
ATOM 560 O O . LYS A 1 72 ? 17.851 -10.789 -16.890 1.00 70.12 72 LYS A O 1
ATOM 565 N N . ALA A 1 73 ? 16.312 -12.407 -16.558 1.00 64.31 73 ALA A N 1
ATOM 566 C CA . ALA A 1 73 ? 17.252 -13.428 -16.100 1.00 64.31 73 ALA A CA 1
ATOM 567 C C . ALA A 1 73 ? 18.465 -13.508 -17.042 1.00 64.31 73 ALA A C 1
ATOM 569 O O . ALA A 1 73 ? 18.315 -13.737 -18.248 1.00 64.31 73 ALA A O 1
ATOM 570 N N . THR A 1 74 ? 19.659 -13.277 -16.498 1.00 57.47 74 THR A N 1
ATOM 571 C CA . THR A 1 74 ? 20.909 -13.391 -17.252 1.00 57.47 74 THR A CA 1
ATOM 572 C C . THR A 1 74 ? 21.426 -14.836 -17.206 1.00 57.47 74 THR A C 1
ATOM 574 O O . THR A 1 74 ? 20.881 -15.700 -16.518 1.00 57.47 74 THR A O 1
ATOM 577 N N . PHE A 1 75 ? 22.464 -15.137 -17.994 1.00 52.31 75 PHE A N 1
ATOM 578 C CA . PHE A 1 75 ? 22.983 -16.496 -18.237 1.00 52.31 75 PHE A CA 1
ATOM 579 C C . PHE A 1 75 ? 23.402 -17.275 -16.968 1.00 52.31 75 PHE A C 1
ATOM 581 O O . PHE A 1 75 ? 23.556 -18.492 -17.013 1.00 52.31 75 PHE A O 1
ATOM 588 N N . ASN A 1 76 ? 23.583 -16.596 -15.835 1.00 61.03 76 ASN A N 1
ATOM 589 C CA . ASN A 1 76 ? 23.979 -17.172 -14.547 1.00 61.03 76 ASN A CA 1
ATOM 590 C C . ASN A 1 76 ? 22.788 -17.540 -13.629 1.00 61.03 76 ASN A C 1
ATOM 592 O O . ASN A 1 76 ? 23.020 -17.882 -12.471 1.00 61.03 76 ASN A O 1
ATOM 596 N N . ASN A 1 77 ? 21.539 -17.454 -14.107 1.00 58.75 77 ASN A N 1
ATOM 597 C CA . ASN A 1 77 ? 20.315 -17.642 -13.313 1.00 58.75 77 ASN A CA 1
ATOM 598 C C . ASN A 1 77 ? 20.168 -16.688 -12.107 1.00 58.75 77 ASN A C 1
ATOM 600 O O . ASN A 1 77 ? 19.319 -16.936 -11.250 1.00 58.75 77 ASN A O 1
ATOM 604 N N . SER A 1 78 ? 20.936 -15.595 -12.018 1.00 70.69 78 SER A N 1
ATOM 605 C CA . SER A 1 78 ? 20.624 -14.549 -11.043 1.00 70.69 78 SER A CA 1
ATOM 606 C C . SER A 1 78 ? 19.463 -13.718 -11.578 1.00 70.69 78 SER A C 1
ATOM 608 O O . SER A 1 78 ? 19.539 -13.186 -12.687 1.00 70.69 78 SER A O 1
ATOM 610 N N . CYS A 1 79 ? 18.386 -13.629 -10.803 1.00 83.69 79 CYS A N 1
ATOM 611 C CA . CYS A 1 79 ? 17.301 -12.693 -11.051 1.00 83.69 79 CYS A CA 1
ATOM 612 C C . CYS A 1 79 ? 17.178 -11.731 -9.875 1.00 83.69 79 CYS A C 1
ATOM 614 O O . CYS A 1 79 ? 17.320 -12.125 -8.711 1.00 83.69 79 CYS A O 1
ATOM 616 N N . SER A 1 80 ? 16.893 -10.476 -10.193 1.00 89.50 80 SER A N 1
ATOM 617 C CA . SER A 1 80 ? 16.674 -9.424 -9.216 1.00 89.50 80 SER A CA 1
ATOM 618 C C . SER A 1 80 ? 15.453 -8.583 -9.570 1.00 89.50 80 SER A C 1
ATOM 620 O O . SER A 1 80 ? 15.000 -8.526 -10.717 1.00 89.50 80 SER A O 1
ATOM 622 N N . TRP A 1 81 ? 14.902 -7.950 -8.545 1.00 93.19 81 TRP A N 1
ATOM 623 C CA . TRP A 1 81 ? 13.951 -6.858 -8.658 1.00 93.19 81 TRP A CA 1
ATOM 624 C C . TRP A 1 81 ? 14.710 -5.554 -8.451 1.00 93.19 81 TRP A C 1
ATOM 626 O O . TRP A 1 81 ? 15.136 -5.247 -7.338 1.00 93.19 81 TRP A O 1
ATOM 636 N N . GLU A 1 82 ? 14.903 -4.811 -9.533 1.00 93.69 82 GLU A N 1
ATOM 637 C CA . GLU A 1 82 ? 15.681 -3.579 -9.560 1.00 93.69 82 GLU A CA 1
ATOM 638 C C . GLU A 1 82 ? 14.815 -2.386 -9.175 1.00 93.69 82 GLU A C 1
ATOM 640 O O . GLU A 1 82 ? 13.726 -2.191 -9.718 1.00 93.69 82 GLU A O 1
ATOM 645 N N . HIS A 1 83 ? 15.312 -1.555 -8.262 1.00 94.50 83 HIS A N 1
ATOM 646 C CA . HIS A 1 83 ? 14.666 -0.293 -7.919 1.00 94.50 83 HIS A CA 1
ATOM 647 C C . HIS A 1 83 ? 14.777 0.696 -9.084 1.00 94.50 83 HIS A C 1
ATOM 649 O O . HIS A 1 83 ? 15.859 1.172 -9.418 1.00 94.50 83 HIS A O 1
ATOM 655 N N . VAL A 1 84 ? 13.639 1.022 -9.701 1.00 95.12 84 VAL A N 1
ATOM 656 C CA . VAL A 1 84 ? 13.563 1.978 -10.823 1.00 95.12 84 VAL A CA 1
ATOM 657 C C . VAL A 1 84 ? 12.981 3.330 -10.413 1.00 95.12 84 VAL A C 1
ATOM 659 O O . VAL A 1 84 ? 12.965 4.274 -11.206 1.00 95.12 84 VAL A O 1
ATOM 662 N N . GLY A 1 85 ? 12.521 3.447 -9.168 1.00 95.31 85 GLY A N 1
ATOM 663 C CA . GLY A 1 85 ? 12.149 4.710 -8.551 1.00 95.31 85 GLY A CA 1
ATOM 664 C C . GLY A 1 85 ? 11.190 4.546 -7.375 1.00 95.31 85 GLY A C 1
ATOM 665 O O . GLY A 1 85 ? 10.879 3.439 -6.945 1.00 95.31 85 GLY A O 1
ATOM 666 N N . THR A 1 86 ? 10.752 5.668 -6.814 1.00 95.62 86 THR A N 1
ATOM 667 C CA . THR A 1 86 ? 9.980 5.694 -5.565 1.00 95.62 86 THR A CA 1
ATOM 668 C C . THR A 1 86 ? 8.775 6.604 -5.718 1.00 95.62 86 THR A C 1
ATOM 670 O O . THR A 1 86 ? 8.906 7.741 -6.173 1.00 95.62 86 THR A O 1
ATOM 673 N N . LEU A 1 87 ? 7.610 6.116 -5.300 1.00 95.62 87 LEU A N 1
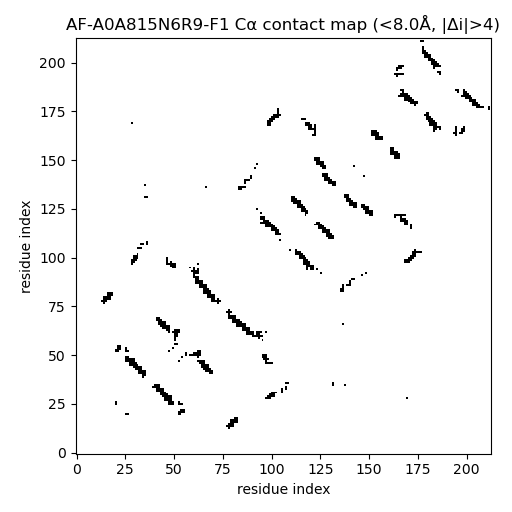ATOM 674 C CA . LEU A 1 87 ? 6.417 6.926 -5.100 1.00 95.62 87 LEU A CA 1
ATOM 675 C C . LEU A 1 87 ? 6.381 7.363 -3.636 1.00 95.62 87 LEU A C 1
ATOM 677 O O . LEU A 1 87 ? 6.515 6.543 -2.724 1.00 95.62 87 LEU A O 1
ATOM 681 N N . TYR A 1 88 ? 6.216 8.662 -3.419 1.00 93.81 88 TYR A N 1
ATOM 682 C CA . TYR A 1 88 ? 6.144 9.249 -2.087 1.00 93.81 88 TYR A CA 1
ATOM 683 C C . TYR A 1 88 ? 4.687 9.478 -1.727 1.00 93.81 88 TYR A 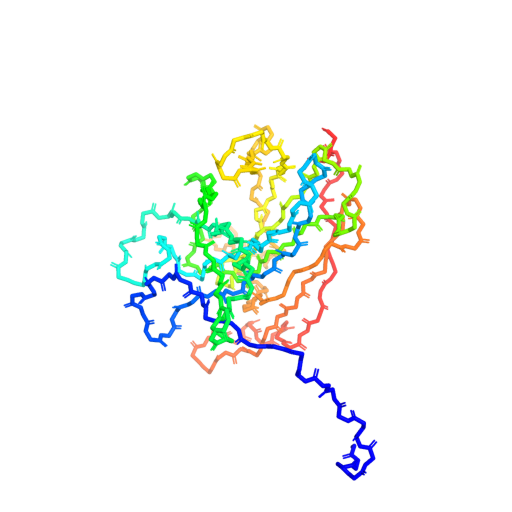C 1
ATOM 685 O O . TYR A 1 88 ? 3.988 10.210 -2.433 1.00 93.81 88 TYR A O 1
ATOM 693 N N . LEU A 1 89 ? 4.234 8.872 -0.629 1.00 92.94 89 LEU A N 1
ATOM 694 C CA . LEU A 1 89 ? 2.920 9.195 -0.096 1.00 92.94 89 LEU A CA 1
ATOM 695 C C . LEU A 1 89 ? 2.879 10.682 0.292 1.00 92.94 89 LEU A C 1
ATOM 697 O O . LEU A 1 89 ? 3.909 11.246 0.683 1.00 92.94 89 LEU A O 1
ATOM 701 N N . PRO A 1 90 ? 1.713 11.341 0.165 1.00 90.31 90 PRO A N 1
ATOM 702 C CA . PRO A 1 90 ? 1.568 12.738 0.546 1.00 90.31 90 PRO A CA 1
ATOM 703 C C . PRO A 1 90 ? 2.042 12.963 1.979 1.00 90.31 90 PRO A C 1
ATOM 705 O O . PRO A 1 90 ? 1.764 12.153 2.859 1.00 90.31 90 PRO A O 1
ATOM 708 N N . SER A 1 91 ? 2.691 14.098 2.237 1.00 86.12 91 SER A N 1
ATOM 709 C CA . SER A 1 91 ? 3.278 14.383 3.551 1.00 86.12 91 SER A CA 1
ATOM 710 C C . SER A 1 91 ? 2.266 14.411 4.692 1.00 86.12 91 SER A C 1
ATOM 712 O O . SER A 1 91 ? 2.678 14.369 5.834 1.00 86.12 91 SER A O 1
ATOM 714 N N . SER A 1 92 ? 0.966 14.520 4.408 1.00 85.12 92 SER A N 1
ATOM 715 C CA . SER A 1 92 ? -0.114 14.433 5.399 1.00 85.12 92 SER A CA 1
ATOM 716 C C . SER A 1 92 ? -0.367 13.017 5.915 1.00 85.12 92 SER A C 1
ATOM 718 O O . SER A 1 92 ? -1.060 12.851 6.916 1.00 85.12 92 SER A O 1
ATOM 720 N N . VAL A 1 93 ? 0.079 11.995 5.178 1.00 89.69 93 VAL A N 1
ATOM 721 C CA . VAL A 1 93 ? -0.087 10.589 5.540 1.00 89.69 93 VAL A CA 1
ATOM 722 C C . VAL A 1 93 ? 0.972 10.278 6.586 1.00 89.69 93 VAL A C 1
ATOM 724 O O . VAL A 1 93 ? 2.088 9.872 6.283 1.00 89.69 93 VAL A O 1
ATOM 727 N N . HIS A 1 94 ? 0.623 10.555 7.837 1.00 86.62 94 HIS A N 1
ATOM 728 C CA . HIS A 1 94 ? 1.499 10.415 8.993 1.00 86.62 94 HIS A CA 1
ATOM 729 C C . HIS A 1 94 ? 1.313 9.065 9.685 1.00 86.62 94 HIS A C 1
ATOM 731 O O . HIS A 1 94 ? 1.119 9.013 10.896 1.00 86.62 94 HIS A O 1
ATOM 737 N N . PHE A 1 95 ? 1.308 7.980 8.907 1.00 90.19 95 PHE A N 1
ATOM 738 C CA . PHE A 1 95 ? 1.163 6.646 9.475 1.00 90.19 95 PHE A CA 1
ATOM 739 C C . PHE A 1 95 ? 2.437 6.244 10.214 1.00 90.19 95 PHE A C 1
ATOM 741 O O . PHE A 1 95 ? 3.550 6.419 9.709 1.00 90.19 95 PHE A O 1
ATOM 748 N N . GLN A 1 96 ? 2.256 5.726 11.427 1.00 83.62 96 GLN A N 1
ATOM 749 C CA . GLN A 1 96 ? 3.354 5.214 12.239 1.00 83.62 96 GLN A C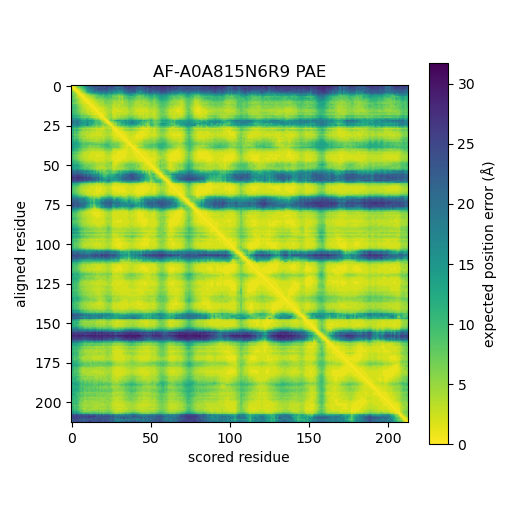A 1
ATOM 750 C C . GLN A 1 96 ? 3.927 3.932 11.631 1.00 83.62 96 GLN A C 1
ATOM 752 O O . GLN A 1 96 ? 5.144 3.820 11.504 1.00 83.62 96 GLN A O 1
ATOM 757 N N . ASP A 1 97 ? 3.034 3.031 11.218 1.00 87.31 97 ASP A N 1
ATOM 758 C CA . ASP A 1 97 ? 3.367 1.759 10.586 1.00 87.31 97 ASP A CA 1
ATOM 759 C C . ASP A 1 97 ? 2.420 1.508 9.403 1.00 87.31 97 ASP A C 1
ATOM 761 O O . ASP A 1 97 ? 1.192 1.595 9.572 1.00 87.31 97 ASP A O 1
ATOM 765 N N . TYR A 1 98 ? 2.976 1.308 8.207 1.00 93.44 98 TYR A N 1
ATOM 766 C CA . TYR A 1 98 ? 2.231 1.076 6.966 1.00 93.44 98 TYR A CA 1
ATOM 767 C C . TYR A 1 98 ? 2.080 -0.418 6.749 1.00 93.44 98 TYR A C 1
ATOM 769 O O . TYR A 1 98 ? 3.079 -1.115 6.706 1.00 93.44 98 TYR A O 1
ATOM 777 N N . SER A 1 99 ? 0.862 -0.900 6.528 1.00 94.75 99 SER A N 1
ATOM 778 C CA . SER A 1 99 ? 0.616 -2.344 6.597 1.00 94.75 99 SER A CA 1
ATOM 779 C C . SER A 1 99 ? 0.153 -2.996 5.312 1.00 94.75 99 SER A C 1
ATOM 781 O O . SER A 1 99 ? 0.394 -4.170 5.084 1.00 94.75 99 SER A O 1
ATOM 783 N N . ALA A 1 100 ? -0.546 -2.266 4.449 1.00 96.44 100 ALA A N 1
ATOM 784 C CA . ALA A 1 100 ? -1.056 -2.868 3.231 1.00 96.44 100 ALA A CA 1
ATOM 785 C C . ALA A 1 100 ? -1.316 -1.820 2.160 1.00 96.44 100 ALA A C 1
ATOM 787 O O . ALA A 1 100 ? -1.567 -0.646 2.447 1.00 96.44 100 ALA A O 1
ATOM 788 N N . ILE A 1 101 ? -1.279 -2.269 0.910 1.00 96.94 101 ILE A N 1
ATOM 789 C CA . ILE A 1 101 ? -1.554 -1.473 -0.281 1.00 96.94 101 ILE A CA 1
ATOM 790 C C . ILE A 1 101 ? -2.534 -2.225 -1.170 1.00 96.94 101 ILE A C 1
ATOM 792 O O . ILE A 1 101 ? -2.447 -3.444 -1.283 1.00 96.94 101 ILE A O 1
ATOM 796 N N . SER A 1 102 ? -3.456 -1.506 -1.810 1.00 95.44 102 SER A N 1
ATOM 797 C CA . SER A 1 102 ? -4.269 -2.097 -2.868 1.00 95.44 102 SER A CA 1
ATOM 798 C C . SER A 1 102 ? -4.667 -1.113 -3.964 1.00 95.44 102 SER A C 1
ATOM 800 O O . SER A 1 102 ? -4.994 0.047 -3.692 1.00 95.44 102 SER A O 1
ATOM 802 N N . ILE A 1 103 ? -4.684 -1.590 -5.210 1.00 93.06 103 ILE A N 1
ATOM 803 C CA . ILE A 1 103 ? -5.140 -0.852 -6.395 1.00 93.06 103 ILE A CA 1
ATOM 804 C C . ILE A 1 103 ? -6.501 -1.383 -6.852 1.00 93.06 103 ILE A C 1
ATOM 806 O O . ILE A 1 103 ? -6.683 -2.581 -7.040 1.00 93.06 103 ILE A O 1
ATOM 810 N N . GLN A 1 104 ? -7.460 -0.478 -7.083 1.00 88.31 104 GLN A N 1
ATOM 811 C CA . GLN A 1 104 ? -8.873 -0.831 -7.294 1.00 88.31 104 GLN A CA 1
ATOM 812 C C . GLN A 1 104 ? -9.147 -1.730 -8.513 1.00 88.31 104 GLN A C 1
ATOM 814 O O . GLN A 1 104 ? -10.137 -2.455 -8.528 1.00 88.31 104 GLN A O 1
ATOM 819 N N . TYR A 1 105 ? -8.268 -1.742 -9.517 1.00 79.69 105 TYR A N 1
ATOM 820 C CA . TYR A 1 105 ? -8.396 -2.622 -10.682 1.00 79.69 105 TYR A CA 1
ATOM 821 C C . TYR A 1 105 ? -7.047 -3.256 -11.016 1.00 79.69 105 TYR A C 1
ATOM 823 O O . TYR A 1 105 ? -6.263 -2.696 -11.776 1.00 79.69 105 TYR A O 1
ATOM 831 N N . GLN A 1 106 ? -6.787 -4.440 -10.462 1.00 60.97 106 GLN A N 1
ATOM 832 C CA . GLN A 1 106 ? -5.519 -5.165 -10.635 1.00 60.97 106 GLN A CA 1
ATOM 833 C C . GLN A 1 106 ? -5.284 -5.660 -12.079 1.00 60.97 106 GLN A C 1
ATOM 835 O O . GLN A 1 106 ? -4.146 -5.862 -12.497 1.00 60.97 106 GLN A O 1
ATOM 840 N N . HIS A 1 107 ? -6.342 -5.803 -12.890 1.00 55.22 107 HIS A N 1
ATOM 841 C CA . HIS A 1 107 ? -6.240 -6.115 -14.321 1.00 55.22 107 HIS A CA 1
ATOM 842 C C . HIS A 1 107 ? -6.334 -4.836 -15.159 1.00 55.22 107 HIS A C 1
ATOM 844 O O . HIS A 1 107 ? -7.404 -4.344 -15.526 1.00 55.22 107 HIS A O 1
ATOM 850 N N . LEU A 1 108 ? -5.158 -4.277 -15.407 1.00 51.62 108 LEU A N 1
ATOM 851 C CA . LEU A 1 108 ? -4.925 -2.920 -15.877 1.00 51.62 108 LEU A CA 1
ATOM 852 C C . LEU A 1 108 ? -5.334 -2.721 -17.331 1.00 51.62 108 LEU A C 1
ATOM 854 O O . LEU A 1 108 ? -4.610 -3.046 -18.268 1.00 51.62 108 LEU A O 1
ATOM 858 N N . THR A 1 109 ? -6.499 -2.113 -17.508 1.00 54.75 109 THR A N 1
ATOM 859 C CA . THR A 1 109 ? -6.844 -1.379 -18.737 1.00 54.75 109 THR A CA 1
ATOM 860 C C . THR A 1 109 ? -7.367 0.029 -18.445 1.00 54.75 109 THR A C 1
ATOM 862 O O . THR A 1 109 ? -7.719 0.757 -19.370 1.00 54.75 109 THR A O 1
ATOM 865 N N . ARG A 1 110 ? -7.425 0.439 -17.168 1.00 62.12 110 ARG A N 1
ATOM 866 C CA . ARG A 1 110 ? -7.966 1.736 -16.742 1.00 62.12 110 ARG A CA 1
ATOM 867 C C . ARG A 1 110 ? -7.034 2.433 -15.761 1.00 62.12 110 ARG A C 1
ATOM 869 O O . ARG A 1 110 ? -7.172 2.286 -14.553 1.00 62.12 110 ARG A O 1
ATOM 876 N N . PHE A 1 111 ? -6.123 3.224 -16.311 1.00 71.81 111 PHE A N 1
ATOM 877 C CA . PHE A 1 111 ? -5.524 4.354 -15.609 1.00 71.81 111 PHE A CA 1
ATOM 878 C C . PHE A 1 111 ? -6.160 5.662 -16.110 1.00 71.81 111 PHE A C 1
ATOM 880 O O . PHE A 1 111 ? -6.515 5.734 -17.292 1.00 71.81 111 PHE A O 1
ATOM 887 N N . PRO A 1 112 ? -6.302 6.694 -15.254 1.00 83.00 112 PRO A N 1
ATOM 888 C CA . PRO A 1 112 ? -6.012 6.706 -13.811 1.00 83.00 112 PRO A CA 1
ATOM 889 C C . PRO A 1 112 ? -6.998 5.846 -12.989 1.00 83.00 112 PRO A C 1
ATOM 891 O O . PRO A 1 112 ? -8.133 5.630 -13.410 1.00 83.00 112 PRO A O 1
ATOM 894 N N . THR A 1 113 ? -6.570 5.368 -11.815 1.00 88.81 113 THR A N 1
ATOM 895 C CA . THR A 1 113 ? -7.395 4.589 -10.862 1.00 88.81 113 THR A CA 1
ATOM 896 C C . THR A 1 113 ? -7.077 4.950 -9.403 1.00 88.81 113 THR A C 1
ATOM 898 O O . THR A 1 113 ? -6.258 5.832 -9.150 1.00 88.81 113 THR A O 1
ATOM 901 N N . TYR A 1 114 ? -7.730 4.298 -8.438 1.00 91.50 114 TYR A N 1
ATOM 902 C CA . TYR A 1 114 ? -7.522 4.489 -7.007 1.00 91.50 114 TYR A CA 1
ATOM 903 C C . TYR A 1 114 ? -6.494 3.530 -6.419 1.00 91.50 114 TYR A C 1
ATOM 905 O O . TYR A 1 114 ? -6.435 2.349 -6.766 1.00 91.50 114 TYR A O 1
ATOM 913 N N . ILE A 1 115 ? -5.726 4.069 -5.478 1.00 94.06 115 ILE A N 1
ATOM 914 C CA . ILE A 1 115 ? -4.784 3.350 -4.629 1.00 94.06 115 ILE A CA 1
ATOM 915 C C . ILE A 1 115 ? -5.168 3.594 -3.172 1.00 94.06 115 ILE A C 1
ATOM 917 O O . ILE A 1 115 ? -5.483 4.725 -2.796 1.00 94.06 115 ILE A O 1
ATOM 921 N N . ALA A 1 116 ? -5.168 2.539 -2.365 1.00 95.31 116 ALA A N 1
ATOM 922 C CA . ALA A 1 116 ? -5.407 2.605 -0.933 1.00 95.31 116 ALA A CA 1
ATOM 923 C C . ALA A 1 116 ? -4.178 2.096 -0.179 1.00 95.31 116 ALA A C 1
ATOM 925 O O . ALA A 1 116 ? -3.565 1.118 -0.600 1.00 95.31 116 ALA A O 1
ATOM 926 N N . VAL A 1 117 ? -3.839 2.757 0.925 1.00 96.88 117 VAL A N 1
ATOM 927 C CA . VAL A 1 117 ? -2.780 2.341 1.852 1.00 96.88 117 VAL A CA 1
ATOM 928 C C . VAL A 1 117 ? -3.332 2.373 3.269 1.00 96.88 117 VAL A C 1
ATOM 930 O O . VAL A 1 117 ? -3.962 3.362 3.645 1.00 96.88 117 VAL A O 1
ATOM 933 N N . SER A 1 118 ? -3.108 1.324 4.055 1.00 96.38 118 SER A N 1
ATOM 934 C CA . SER A 1 118 ? -3.544 1.241 5.453 1.00 96.38 118 SER A CA 1
ATOM 935 C C . SER A 1 118 ? -2.396 1.399 6.444 1.00 96.38 118 SER A C 1
ATOM 937 O O . SER A 1 118 ? -1.229 1.192 6.110 1.00 96.38 118 SER A O 1
ATOM 939 N N . SER A 1 119 ? -2.756 1.746 7.680 1.00 93.81 119 SER A N 1
ATOM 940 C CA . SER A 1 119 ? -1.861 1.679 8.832 1.00 93.81 119 SER A CA 1
ATOM 941 C C . SER A 1 119 ? -2.297 0.610 9.825 1.00 93.81 119 SER A C 1
ATOM 943 O O . SER A 1 119 ? -3.466 0.595 10.229 1.00 93.81 119 SER A O 1
ATOM 945 N N . GLN A 1 120 ? -1.335 -0.199 10.278 1.00 87.94 120 GLN A N 1
ATOM 946 C CA . GLN A 1 120 ? -1.528 -1.219 11.309 1.00 87.94 120 GLN A CA 1
ATOM 947 C C . GLN A 1 120 ? -1.986 -0.592 12.632 1.00 87.94 120 GLN A C 1
ATOM 949 O O . GLN A 1 120 ? -2.992 -0.998 13.217 1.00 87.94 120 GLN A O 1
ATOM 954 N N . GLU A 1 121 ? -1.257 0.429 13.092 1.00 84.25 121 GLU A N 1
ATOM 955 C CA . GLU A 1 121 ? -1.409 0.978 14.442 1.00 84.25 121 GLU A CA 1
ATOM 956 C C . GLU A 1 121 ? -2.423 2.117 14.531 1.00 84.25 121 GLU A C 1
ATOM 958 O O . GLU A 1 121 ? -3.001 2.350 15.592 1.00 84.25 121 GLU A O 1
ATOM 963 N N . MET A 1 122 ? -2.661 2.845 13.436 1.00 89.31 122 MET A N 1
ATOM 964 C CA . MET A 1 122 ? -3.494 4.051 13.480 1.00 89.31 122 MET A CA 1
ATOM 965 C C . MET A 1 122 ? -4.961 3.804 13.132 1.00 89.31 122 MET A C 1
ATOM 967 O O . MET A 1 122 ? -5.793 4.690 13.373 1.00 89.31 122 MET A O 1
ATOM 971 N N . SER A 1 123 ? -5.303 2.608 12.628 1.00 92.19 123 SER A N 1
ATOM 972 C CA . SER A 1 123 ? -6.665 2.256 12.204 1.00 92.19 123 SER A CA 1
ATOM 973 C C . SER A 1 123 ? -7.190 3.234 11.142 1.00 92.19 123 SER A C 1
ATOM 975 O O . SER A 1 123 ? -8.321 3.727 11.224 1.00 92.19 123 SER A O 1
ATOM 977 N N . GLN A 1 124 ? -6.326 3.557 10.178 1.00 94.00 124 GLN A N 1
ATOM 978 C CA . GLN A 1 124 ? -6.539 4.573 9.153 1.00 94.00 124 GLN A CA 1
ATOM 979 C C . GLN A 1 124 ? -6.208 4.045 7.761 1.00 94.00 124 GLN A C 1
ATOM 981 O O . GLN A 1 124 ? -5.380 3.149 7.604 1.00 94.00 124 GLN A O 1
ATOM 986 N N . ILE A 1 125 ? -6.850 4.641 6.757 1.00 95.19 125 ILE A N 1
ATOM 987 C CA . ILE A 1 125 ? -6.632 4.349 5.343 1.00 95.19 125 ILE A CA 1
ATOM 988 C C . ILE A 1 125 ? -6.472 5.656 4.588 1.00 95.19 125 ILE A C 1
ATOM 990 O O . ILE A 1 125 ? -7.333 6.529 4.647 1.00 95.19 125 ILE A O 1
ATOM 994 N N . TRP A 1 126 ? -5.390 5.783 3.839 1.00 94.75 126 TRP A N 1
ATOM 995 C CA . TRP A 1 126 ? -5.246 6.827 2.841 1.00 94.75 126 TRP A CA 1
ATOM 996 C C . TRP A 1 126 ? -5.747 6.313 1.493 1.00 94.75 126 TRP A C 1
ATOM 998 O O . TRP A 1 126 ? -5.444 5.182 1.116 1.00 94.75 126 TRP A O 1
ATOM 1008 N N . VAL A 1 127 ? -6.485 7.151 0.760 1.00 94.06 127 VAL A N 1
ATOM 1009 C CA . VAL A 1 127 ? -6.865 6.877 -0.631 1.00 94.06 127 VAL A CA 1
ATOM 1010 C C . VAL A 1 127 ? -6.381 8.012 -1.525 1.00 94.06 127 VAL A C 1
ATOM 1012 O O . VAL A 1 127 ? -6.661 9.187 -1.275 1.00 94.06 127 VAL A O 1
ATOM 1015 N N . GLY A 1 128 ? -5.687 7.648 -2.598 1.00 92.56 128 GLY A N 1
ATOM 1016 C CA . GLY A 1 128 ? -5.223 8.558 -3.638 1.00 92.56 128 GLY A CA 1
ATOM 1017 C C . GLY A 1 128 ? -5.577 8.063 -5.032 1.00 92.56 128 GLY A C 1
ATOM 1018 O O . GLY A 1 128 ? -6.207 7.018 -5.204 1.00 92.56 128 GLY A O 1
ATOM 1019 N N . ARG A 1 129 ? -5.148 8.815 -6.042 1.00 92.19 129 ARG A N 1
ATOM 1020 C CA . ARG A 1 129 ? -5.121 8.359 -7.433 1.00 92.19 129 ARG A CA 1
ATOM 1021 C C . ARG A 1 129 ? -3.726 7.882 -7.789 1.00 92.19 129 ARG A C 1
ATOM 1023 O O . ARG A 1 129 ? -2.748 8.477 -7.346 1.00 92.19 129 ARG A O 1
ATOM 1030 N N . ILE A 1 130 ? -3.662 6.846 -8.611 1.00 92.75 130 ILE A N 1
ATOM 1031 C CA . ILE A 1 130 ? -2.454 6.386 -9.285 1.00 92.75 130 ILE A CA 1
ATOM 1032 C C . ILE A 1 130 ? -2.674 6.442 -10.799 1.00 92.75 130 ILE A C 1
ATOM 1034 O O . ILE A 1 130 ? -3.755 6.121 -11.301 1.00 92.75 130 ILE A O 1
ATOM 1038 N N . GLU A 1 131 ? -1.649 6.863 -11.526 1.00 91.81 131 GLU A N 1
ATOM 1039 C CA . GLU A 1 131 ? -1.639 6.944 -12.985 1.00 91.81 131 GLU A CA 1
ATOM 1040 C C . GLU A 1 131 ? -0.288 6.510 -13.553 1.00 91.81 131 GLU A C 1
ATOM 1042 O O . GLU A 1 131 ? 0.735 6.602 -12.874 1.00 91.81 131 GLU A O 1
ATOM 1047 N N . GLU A 1 132 ? -0.285 6.058 -14.806 1.00 91.75 132 GLU A N 1
ATOM 1048 C CA . GLU A 1 132 ? 0.943 5.812 -15.563 1.00 91.75 132 GLU A CA 1
ATOM 1049 C C . GLU A 1 132 ? 1.523 7.118 -16.105 1.00 91.75 132 GLU A C 1
ATOM 1051 O O . GLU A 1 132 ? 0.800 7.989 -16.595 1.00 91.75 132 GLU A O 1
ATOM 1056 N N . ILE A 1 133 ? 2.849 7.225 -16.087 1.00 92.06 133 ILE A N 1
ATOM 1057 C CA . ILE A 1 133 ? 3.594 8.333 -16.685 1.00 92.06 133 ILE A CA 1
ATOM 1058 C C . ILE A 1 133 ? 4.730 7.797 -17.559 1.00 92.06 133 ILE A C 1
ATOM 1060 O O . ILE A 1 133 ? 5.288 6.732 -17.329 1.00 92.06 133 ILE A O 1
ATOM 1064 N N . SER A 1 134 ? 5.134 8.562 -18.572 1.00 89.25 134 SER A N 1
ATOM 1065 C CA . SER A 1 134 ? 6.095 8.093 -19.585 1.00 89.25 134 SER A CA 1
ATOM 1066 C C . SER A 1 134 ? 7.557 8.030 -19.126 1.00 89.25 134 SER A C 1
ATOM 1068 O O . SER A 1 134 ? 8.417 7.555 -19.870 1.00 89.25 134 SER A O 1
ATOM 1070 N N . LYS A 1 135 ? 7.869 8.530 -17.928 1.00 90.75 135 LYS A N 1
ATOM 1071 C CA . LYS A 1 135 ? 9.227 8.592 -17.373 1.00 90.75 135 LYS A CA 1
ATOM 1072 C C . LYS A 1 135 ? 9.256 7.935 -16.003 1.00 90.75 135 LYS A C 1
ATOM 1074 O O . LYS A 1 135 ? 8.261 7.996 -15.289 1.00 90.75 135 LYS A O 1
ATOM 1079 N N . ALA A 1 136 ? 10.406 7.372 -15.629 1.00 90.44 136 ALA A N 1
ATOM 1080 C CA . ALA A 1 136 ? 10.635 6.837 -14.288 1.00 90.44 136 ALA A CA 1
ATOM 1081 C C . ALA A 1 136 ? 10.163 7.843 -13.204 1.00 90.44 136 ALA A C 1
ATOM 1083 O O . ALA A 1 136 ? 10.449 9.038 -13.344 1.00 90.44 136 ALA A O 1
ATOM 1084 N N . PRO A 1 137 ? 9.426 7.396 -12.166 1.00 94.06 137 PRO A N 1
ATOM 1085 C CA . PRO A 1 137 ? 9.204 5.999 -11.771 1.00 94.06 137 PRO A CA 1
ATOM 1086 C C . PRO A 1 137 ? 8.069 5.270 -12.526 1.00 94.06 137 PRO A C 1
ATOM 1088 O O . PRO A 1 137 ? 7.607 4.239 -12.058 1.00 94.06 137 PRO A O 1
ATOM 1091 N N . PHE A 1 138 ? 7.614 5.780 -13.678 1.00 93.00 138 PHE A N 1
ATOM 1092 C CA . PHE A 1 138 ? 6.557 5.225 -14.551 1.00 93.00 138 PHE A CA 1
ATOM 1093 C C . PHE A 1 138 ? 5.142 5.277 -13.978 1.00 93.00 138 PHE A C 1
ATOM 1095 O O . PHE A 1 138 ? 4.170 5.055 -14.695 1.00 93.00 138 PHE A O 1
ATOM 1102 N N . PHE A 1 139 ? 5.023 5.670 -12.715 1.00 94.12 139 PHE A N 1
ATOM 1103 C CA . PHE A 1 139 ? 3.760 5.922 -12.049 1.00 94.12 139 PHE A CA 1
ATOM 1104 C C . PHE A 1 139 ? 3.811 7.253 -11.304 1.00 94.12 139 PHE A C 1
ATOM 1106 O O . PHE A 1 139 ? 4.873 7.731 -10.909 1.00 94.12 139 PHE A O 1
ATOM 1113 N N . SER A 1 140 ? 2.651 7.860 -11.111 1.00 94.44 140 SER A N 1
ATOM 1114 C CA . SER A 1 140 ? 2.468 9.044 -10.280 1.00 94.44 140 SER A CA 1
ATOM 1115 C C . SER A 1 140 ? 1.316 8.785 -9.326 1.00 94.44 140 SER A C 1
ATOM 1117 O O . SER A 1 140 ? 0.333 8.147 -9.704 1.00 94.44 140 SER A O 1
ATOM 1119 N N . ILE A 1 141 ? 1.445 9.267 -8.091 1.00 93.69 141 ILE A N 1
ATOM 1120 C CA . ILE A 1 141 ? 0.358 9.245 -7.117 1.00 93.69 141 ILE A CA 1
ATOM 1121 C C . ILE A 1 141 ? -0.013 10.658 -6.707 1.00 93.69 141 ILE A C 1
ATOM 1123 O O . ILE A 1 141 ? 0.844 11.518 -6.511 1.00 93.69 141 ILE A O 1
ATOM 1127 N N . THR A 1 142 ? -1.311 10.895 -6.572 1.00 91.69 142 THR A N 1
ATOM 1128 C CA . THR A 1 142 ? -1.854 12.189 -6.166 1.00 91.69 142 THR A CA 1
ATOM 1129 C C . THR A 1 142 ? -2.918 12.009 -5.099 1.00 91.69 142 THR A C 1
ATOM 1131 O O . THR A 1 142 ? -3.684 11.044 -5.096 1.00 91.69 142 THR A O 1
ATOM 1134 N N . SER A 1 143 ? -2.971 12.955 -4.167 1.00 88.38 143 SER A N 1
ATOM 1135 C CA . SER A 1 143 ? -4.089 13.059 -3.239 1.00 88.38 143 SER A CA 1
ATOM 1136 C C . SER A 1 143 ? -5.379 13.354 -3.997 1.00 88.38 143 SER A C 1
ATOM 1138 O O . SER A 1 143 ? -5.394 14.117 -4.963 1.00 88.38 143 SER A O 1
ATOM 1140 N N . LEU A 1 144 ? -6.493 12.821 -3.498 1.00 84.69 144 LEU A N 1
ATOM 1141 C CA . LEU A 1 144 ? -7.812 13.354 -3.846 1.00 84.69 144 LEU A CA 1
ATOM 1142 C C . LEU A 1 144 ? -7.903 14.822 -3.399 1.00 84.69 144 LEU A C 1
ATOM 1144 O O . LEU A 1 144 ? -7.119 15.242 -2.551 1.00 84.69 144 LEU A O 1
ATOM 1148 N N . GLN A 1 145 ? -8.850 15.602 -3.933 1.00 73.50 145 GLN A N 1
ATOM 1149 C CA . GLN A 1 145 ? -8.935 17.062 -3.713 1.00 73.50 145 GLN A CA 1
ATOM 1150 C C . GLN A 1 145 ? -8.780 17.497 -2.242 1.00 73.50 145 GLN A C 1
ATOM 1152 O O . GLN A 1 145 ? -8.163 18.522 -1.973 1.00 73.50 145 GLN A O 1
ATOM 1157 N N . ASN A 1 146 ? -9.276 16.690 -1.297 1.00 68.44 146 ASN A N 1
ATOM 1158 C CA . ASN A 1 146 ? -9.215 16.968 0.142 1.00 68.44 146 ASN A CA 1
ATOM 1159 C C . ASN A 1 146 ? -8.195 16.109 0.910 1.00 68.44 146 ASN A C 1
ATOM 1161 O O . ASN A 1 146 ? -8.218 16.103 2.135 1.00 68.44 146 ASN A O 1
ATOM 1165 N N . ASN A 1 147 ? -7.329 15.375 0.206 1.00 67.44 147 ASN A N 1
ATOM 1166 C CA . ASN A 1 147 ? -6.290 14.515 0.768 1.00 67.44 147 ASN A CA 1
ATOM 1167 C C . ASN A 1 147 ? -6.809 13.603 1.887 1.00 67.44 147 ASN A C 1
ATOM 1169 O O . ASN A 1 147 ? -6.439 13.720 3.055 1.00 67.44 147 ASN A O 1
ATOM 1173 N N . ILE A 1 148 ? -7.760 12.750 1.512 1.00 77.81 148 ILE A N 1
ATOM 1174 C CA . ILE A 1 148 ? -8.640 12.110 2.477 1.00 77.81 148 ILE A CA 1
ATOM 1175 C C . ILE A 1 148 ? -7.933 10.913 3.110 1.00 77.81 148 ILE A C 1
ATOM 1177 O O . ILE A 1 148 ? -7.674 9.899 2.460 1.00 77.81 148 ILE A O 1
ATOM 1181 N N . ILE A 1 149 ? -7.651 11.054 4.401 1.00 90.12 149 ILE A N 1
ATOM 1182 C CA . ILE A 1 149 ? -7.355 9.948 5.303 1.00 90.12 149 ILE A CA 1
ATOM 1183 C C . ILE A 1 149 ? -8.672 9.578 5.977 1.00 90.12 149 ILE A C 1
ATOM 1185 O O . ILE A 1 149 ? -9.349 10.428 6.557 1.00 90.12 149 ILE A O 1
ATOM 1189 N N . TYR A 1 150 ? -9.043 8.312 5.875 1.00 90.94 150 TYR A 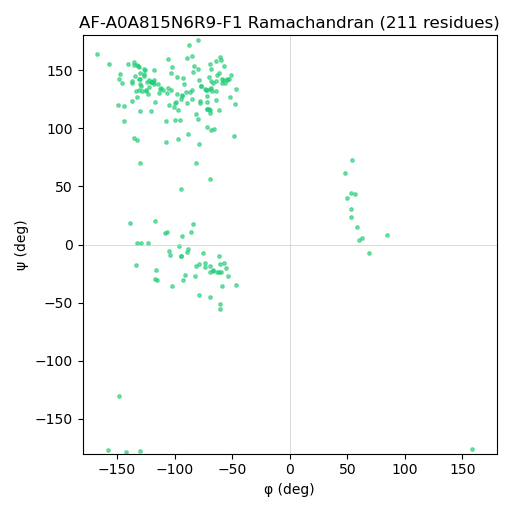N 1
ATOM 1190 C CA . TYR A 1 150 ? -10.238 7.753 6.474 1.00 90.94 150 TYR A CA 1
ATOM 1191 C C . TYR A 1 150 ? -9.868 7.058 7.772 1.00 90.94 150 TYR A C 1
ATOM 1193 O O . TYR A 1 150 ? -9.072 6.121 7.781 1.00 90.94 150 TYR A O 1
ATOM 1201 N N . ASP A 1 151 ? -10.485 7.491 8.862 1.00 92.12 151 ASP A N 1
ATOM 1202 C CA . ASP A 1 151 ? -10.524 6.696 10.078 1.00 92.12 151 ASP A CA 1
ATOM 1203 C C . ASP A 1 151 ? -11.480 5.518 9.880 1.00 92.12 151 ASP A C 1
ATOM 1205 O O . ASP A 1 151 ? -12.624 5.701 9.449 1.00 92.12 151 ASP A O 1
ATOM 1209 N N . LEU A 1 152 ? -11.047 4.313 10.253 1.00 92.38 152 LEU A N 1
ATOM 1210 C CA . LEU A 1 152 ? -12.000 3.232 10.490 1.00 92.38 152 LEU A CA 1
ATOM 1211 C C . LEU A 1 152 ? -12.895 3.603 11.680 1.00 92.38 152 LEU A C 1
ATOM 1213 O O . LEU A 1 152 ? -12.494 4.426 12.512 1.00 92.38 152 LEU A O 1
ATOM 1217 N N . PRO A 1 153 ? -14.099 3.012 11.801 1.00 90.62 153 PRO A N 1
ATOM 1218 C CA . PRO A 1 153 ? -15.004 3.351 12.887 1.00 90.62 153 PRO A CA 1
ATOM 1219 C C . PRO A 1 153 ? -14.308 3.246 14.248 1.00 90.62 153 PRO A C 1
ATOM 1221 O O . PRO A 1 153 ? -13.693 2.234 14.582 1.00 90.62 153 PRO A O 1
ATOM 1224 N N . ARG A 1 154 ? -14.388 4.329 15.018 1.00 87.62 154 ARG A N 1
ATOM 1225 C CA . ARG A 1 154 ? -13.820 4.444 16.364 1.00 87.62 154 ARG A CA 1
ATOM 1226 C C . ARG A 1 154 ? -14.939 4.299 17.387 1.00 87.62 154 ARG A C 1
ATOM 1228 O O . ARG A 1 154 ? -16.084 4.666 17.114 1.00 87.62 154 ARG A O 1
ATOM 1235 N N . PHE A 1 155 ? -14.624 3.824 18.590 1.00 73.50 155 PHE A N 1
ATOM 1236 C CA . PHE A 1 155 ? -15.617 3.840 19.663 1.00 73.50 155 PHE A CA 1
ATOM 1237 C C . PHE A 1 155 ? -15.982 5.290 20.016 1.00 73.50 155 PHE A C 1
ATOM 1239 O O . PHE A 1 155 ? -15.075 6.106 20.237 1.00 73.50 155 PHE A O 1
ATOM 1246 N N . PRO A 1 156 ? -17.283 5.624 20.128 1.00 64.38 156 PRO A N 1
ATOM 1247 C CA . PRO A 1 156 ? -17.700 6.924 20.618 1.00 64.38 156 PRO A CA 1
ATOM 1248 C C . PRO A 1 156 ? -17.337 7.008 22.099 1.00 64.38 156 PRO A C 1
ATOM 1250 O O . PRO A 1 156 ? -18.045 6.500 22.965 1.00 64.38 156 PRO A O 1
ATOM 1253 N N . LYS A 1 157 ? -16.216 7.652 22.419 1.00 55.28 157 LYS A N 1
ATOM 1254 C CA . LYS A 1 157 ? -15.988 8.126 23.781 1.00 55.28 157 LYS A CA 1
ATOM 1255 C C . LYS A 1 157 ? -16.652 9.477 23.892 1.00 55.28 157 LYS A C 1
ATOM 1257 O O . LYS A 1 157 ? -16.439 10.339 23.048 1.00 55.28 157 LYS A O 1
ATOM 1262 N N . THR A 1 158 ? -17.402 9.694 24.956 1.00 52.28 158 THR A N 1
ATOM 1263 C CA . THR A 1 158 ? -17.821 11.020 25.403 1.00 52.28 158 THR A CA 1
ATOM 1264 C C . THR A 1 158 ? -16.612 11.978 25.439 1.00 52.28 158 THR A C 1
ATOM 1266 O O . THR A 1 158 ? -15.830 12.010 26.385 1.00 52.28 158 THR A O 1
ATOM 1269 N N . ALA A 1 159 ? -16.437 12.701 24.335 1.00 52.50 159 ALA A N 1
ATOM 1270 C CA . ALA A 1 159 ? -15.703 13.939 24.094 1.00 52.50 159 ALA A CA 1
ATOM 1271 C C . ALA A 1 159 ? -14.176 14.066 24.328 1.00 52.50 159 ALA A C 1
ATOM 1273 O O . ALA A 1 159 ? -13.689 15.174 24.115 1.00 52.50 159 ALA A O 1
ATOM 1274 N N . LYS A 1 160 ? -13.375 13.045 24.702 1.00 50.50 160 LYS A N 1
ATOM 1275 C CA . LYS A 1 160 ? -11.907 13.276 24.870 1.00 50.50 160 LYS A CA 1
ATOM 1276 C C . LYS A 1 160 ? -10.897 12.295 24.262 1.00 50.50 160 LYS A C 1
ATOM 1278 O O . LYS A 1 160 ? -9.759 12.710 24.089 1.00 50.50 160 LYS A O 1
ATOM 1283 N N . THR A 1 161 ? -11.238 11.060 23.884 1.00 56.34 161 THR A N 1
ATOM 1284 C CA . THR A 1 161 ? -10.292 10.194 23.137 1.00 56.34 161 THR A CA 1
ATOM 1285 C C . THR A 1 161 ? -11.014 9.319 22.105 1.00 56.34 161 THR A C 1
ATOM 1287 O O . THR A 1 161 ? -11.688 8.356 22.446 1.00 56.34 161 THR A O 1
ATOM 1290 N N . CYS A 1 162 ? -10.895 9.637 20.818 1.00 68.88 162 CYS A N 1
ATOM 1291 C CA . CYS A 1 162 ? -11.426 8.807 19.730 1.00 68.88 162 CYS A CA 1
ATOM 1292 C C . CYS A 1 162 ? -10.669 7.465 19.708 1.00 68.88 162 CYS A C 1
ATOM 1294 O O . CYS A 1 162 ? -9.530 7.401 19.254 1.00 68.88 162 CYS A O 1
ATOM 1296 N N . THR A 1 163 ? -11.246 6.405 20.283 1.00 83.19 163 THR A N 1
ATOM 1297 C CA . THR A 1 163 ? -10.490 5.173 20.582 1.00 83.19 163 THR A CA 1
ATOM 1298 C C . THR A 1 163 ? -10.543 4.210 19.412 1.00 83.19 163 THR A C 1
ATOM 1300 O O . THR A 1 163 ? -11.627 3.948 18.890 1.00 83.19 163 THR A O 1
ATOM 1303 N N . ILE A 1 164 ? -9.376 3.700 19.018 1.00 87.81 164 ILE A N 1
ATOM 1304 C CA . ILE A 1 164 ? -9.239 2.683 17.972 1.00 87.81 164 ILE A CA 1
ATOM 1305 C C . ILE A 1 164 ? -10.091 1.465 18.331 1.00 87.81 164 ILE A C 1
ATOM 1307 O O . ILE A 1 164 ? -10.164 1.088 19.495 1.00 87.81 164 ILE A O 1
ATOM 1311 N N . GLN A 1 165 ? -10.762 0.892 17.335 1.00 87.44 165 GLN A N 1
ATOM 1312 C CA . GLN A 1 165 ? -11.502 -0.367 17.449 1.00 87.44 165 GLN A CA 1
ATOM 1313 C C . GLN A 1 165 ? -10.886 -1.466 16.572 1.00 87.44 165 GLN A C 1
ATOM 1315 O O . GLN A 1 165 ? -10.979 -2.641 16.914 1.00 87.44 165 GLN A O 1
ATOM 1320 N N . TYR A 1 166 ? -10.279 -1.080 15.451 1.00 92.25 166 TYR A N 1
ATOM 1321 C CA . TYR A 1 166 ? -9.688 -1.974 14.465 1.00 92.25 166 TYR A CA 1
ATOM 1322 C C . TYR A 1 166 ? -8.169 -1.877 14.574 1.00 92.25 166 TYR A C 1
ATOM 1324 O O . TYR A 1 166 ? -7.548 -1.020 13.952 1.00 92.25 166 TYR A O 1
ATOM 1332 N N . CYS A 1 167 ? -7.592 -2.704 15.440 1.00 91.56 167 CYS A N 1
ATOM 1333 C CA . CYS A 1 167 ? -6.144 -2.811 15.593 1.00 91.56 167 CYS A CA 1
ATOM 1334 C C . CYS A 1 167 ? -5.568 -3.786 14.557 1.00 91.56 167 CYS A C 1
ATOM 1336 O O . CYS A 1 167 ? -6.304 -4.612 14.014 1.00 91.56 167 CYS A O 1
ATOM 1338 N N . ASN A 1 168 ? -4.256 -3.707 14.340 1.00 93.25 168 ASN A N 1
ATOM 1339 C CA . ASN A 1 168 ? -3.458 -4.688 13.599 1.00 93.25 168 ASN A CA 1
ATOM 1340 C C . ASN A 1 168 ? -4.002 -4.986 12.202 1.00 93.25 168 ASN A C 1
ATOM 1342 O O . ASN A 1 168 ? -4.152 -6.140 11.820 1.00 93.25 168 ASN A O 1
ATOM 1346 N N . ILE A 1 169 ? -4.382 -3.943 11.464 1.00 95.62 169 ILE A N 1
ATOM 1347 C CA . ILE A 1 169 ? -4.816 -4.098 10.074 1.00 95.62 169 ILE A CA 1
ATOM 1348 C C . ILE A 1 169 ? -3.599 -4.470 9.232 1.00 95.62 169 ILE A C 1
ATOM 1350 O O . ILE A 1 169 ? -2.716 -3.633 9.113 1.00 95.62 169 ILE A O 1
ATOM 1354 N N . GLU A 1 170 ? -3.592 -5.661 8.632 1.00 93.50 170 GLU A N 1
ATOM 1355 C CA . GLU A 1 170 ? -2.482 -6.201 7.815 1.00 93.50 170 GLU A CA 1
ATOM 1356 C C . GLU A 1 170 ? -2.853 -6.417 6.348 1.00 93.50 170 GLU A C 1
ATOM 1358 O O . GLU A 1 170 ? -2.001 -6.518 5.476 1.00 93.50 170 GLU A O 1
ATOM 1363 N N . GLY A 1 171 ? -4.146 -6.543 6.052 1.00 94.69 171 GLY A N 1
ATOM 1364 C CA . GLY A 1 171 ? -4.622 -6.788 4.696 1.00 94.69 171 GLY A CA 1
ATOM 1365 C C . GLY A 1 171 ? -5.547 -5.682 4.232 1.00 94.69 171 GLY A C 1
ATOM 1366 O O . GLY A 1 171 ? -6.419 -5.253 4.988 1.00 94.69 171 GLY A O 1
ATOM 1367 N N . ILE A 1 172 ? -5.414 -5.285 2.968 1.00 96.69 172 ILE A N 1
ATOM 1368 C CA . ILE A 1 172 ? -6.391 -4.462 2.257 1.00 96.69 172 ILE A CA 1
ATOM 1369 C C . ILE A 1 172 ? -6.596 -5.005 0.849 1.00 96.69 172 ILE A C 1
ATOM 1371 O O . ILE A 1 172 ? -5.649 -5.390 0.172 1.00 96.69 172 ILE A O 1
ATOM 1375 N N . THR A 1 173 ? -7.842 -5.021 0.395 1.00 95.56 173 THR A N 1
ATOM 1376 C CA . THR A 1 173 ? -8.165 -5.220 -1.015 1.00 95.56 173 THR A CA 1
ATOM 1377 C C . THR A 1 173 ? -9.419 -4.445 -1.385 1.00 95.56 173 THR A C 1
ATOM 1379 O O . THR A 1 173 ? -10.326 -4.271 -0.566 1.00 95.56 173 THR A O 1
ATOM 1382 N N . TRP A 1 174 ? -9.480 -3.955 -2.616 1.00 93.06 174 TRP A N 1
ATOM 1383 C CA . TRP A 1 174 ? -10.703 -3.375 -3.155 1.00 93.06 174 TRP A CA 1
ATOM 1384 C C . TRP A 1 174 ? -11.690 -4.471 -3.548 1.00 93.06 174 TRP A C 1
ATOM 1386 O O . TRP A 1 174 ? -11.325 -5.452 -4.190 1.00 93.06 174 TRP A O 1
ATOM 1396 N N . GLN A 1 175 ? -12.959 -4.269 -3.201 1.00 91.12 175 GLN A N 1
ATOM 1397 C CA . GLN A 1 175 ? -14.053 -5.137 -3.641 1.00 91.12 175 GLN A CA 1
ATOM 1398 C C . GLN A 1 175 ? -14.863 -4.511 -4.783 1.00 91.12 175 GLN A C 1
ATOM 1400 O O . GLN A 1 175 ? -15.352 -5.230 -5.650 1.00 91.12 175 GLN A O 1
ATOM 1405 N N . ASP A 1 176 ? -15.036 -3.187 -4.762 1.00 87.69 176 ASP A N 1
ATOM 1406 C CA . ASP A 1 176 ? -15.805 -2.420 -5.750 1.00 87.69 176 ASP A CA 1
ATOM 1407 C C . ASP A 1 176 ? -15.340 -0.948 -5.742 1.00 87.69 176 ASP A C 1
ATOM 1409 O O . ASP A 1 176 ? -14.445 -0.558 -4.985 1.00 87.69 176 ASP A O 1
ATOM 1413 N N . ASN A 1 177 ? -15.991 -0.102 -6.538 1.00 85.12 177 ASN A N 1
ATOM 1414 C CA . ASN A 1 177 ? -15.692 1.309 -6.751 1.00 85.12 177 ASN A CA 1
ATOM 1415 C C . ASN A 1 177 ? -15.604 2.136 -5.469 1.00 85.12 177 ASN A C 1
ATOM 1417 O O . ASN A 1 177 ? -14.937 3.161 -5.474 1.00 85.12 177 ASN A O 1
ATOM 1421 N N . ASN A 1 178 ? -16.287 1.748 -4.395 1.00 88.62 178 ASN A N 1
ATOM 1422 C CA . ASN A 1 178 ? -16.308 2.471 -3.123 1.00 88.62 178 ASN A CA 1
ATOM 1423 C C . ASN A 1 178 ? -16.222 1.541 -1.906 1.00 88.62 178 ASN A C 1
ATOM 1425 O O . ASN A 1 178 ? -16.592 1.953 -0.804 1.00 88.62 178 ASN A O 1
ATOM 1429 N N . GLN A 1 179 ? -15.777 0.301 -2.101 1.00 92.88 179 GLN A N 1
ATOM 1430 C CA . GLN A 1 179 ? -15.778 -0.734 -1.072 1.00 92.88 179 GLN A CA 1
ATOM 1431 C C . GLN A 1 179 ? -14.408 -1.382 -0.953 1.00 92.88 179 GLN A C 1
ATOM 1433 O O . GLN A 1 179 ? -13.778 -1.734 -1.951 1.00 92.88 179 GLN A O 1
ATOM 1438 N N . ILE A 1 180 ? -13.984 -1.574 0.288 1.00 95.31 180 ILE A N 1
ATOM 1439 C CA . ILE A 1 180 ? -12.720 -2.206 0.644 1.00 95.31 180 ILE A CA 1
ATOM 1440 C C . ILE A 1 180 ? -12.960 -3.299 1.675 1.00 95.31 180 ILE A C 1
ATOM 1442 O O . ILE A 1 180 ? -13.848 -3.212 2.529 1.00 95.31 180 ILE A O 1
ATOM 1446 N N . ILE A 1 181 ? -12.127 -4.319 1.588 1.00 97.44 181 ILE A N 1
ATOM 1447 C CA . ILE A 1 181 ? -12.042 -5.406 2.544 1.00 97.44 181 ILE A CA 1
ATOM 1448 C C . ILE A 1 181 ? -10.714 -5.255 3.273 1.00 97.44 181 ILE A C 1
ATOM 1450 O O . ILE A 1 181 ? -9.681 -5.041 2.641 1.00 97.44 181 ILE A O 1
ATOM 1454 N N . LEU A 1 182 ? -10.755 -5.366 4.596 1.00 97.38 182 LEU A N 1
ATOM 1455 C CA . LEU A 1 182 ? -9.574 -5.364 5.450 1.00 97.38 182 LEU A CA 1
ATOM 1456 C C . LEU A 1 182 ? -9.456 -6.682 6.195 1.00 97.38 182 LEU A C 1
ATOM 1458 O O . LEU A 1 182 ? -10.471 -7.281 6.548 1.00 97.38 182 LEU A O 1
ATOM 1462 N N . ALA A 1 183 ? -8.232 -7.089 6.493 1.00 97.38 183 ALA A N 1
ATOM 1463 C CA . ALA A 1 183 ? -7.953 -8.171 7.425 1.00 97.38 183 ALA A CA 1
ATOM 1464 C C . ALA A 1 183 ? -7.148 -7.627 8.603 1.00 97.38 183 ALA A C 1
ATOM 1466 O O . ALA A 1 183 ? -6.238 -6.821 8.407 1.00 97.38 183 ALA A O 1
ATOM 1467 N N . SER A 1 184 ? -7.492 -8.064 9.808 1.00 96.25 184 SER A N 1
ATOM 1468 C CA . SER A 1 184 ? -6.736 -7.760 11.020 1.00 96.25 184 SER A CA 1
ATOM 1469 C C . SER A 1 184 ? -6.115 -9.016 11.611 1.00 96.25 184 SER A C 1
ATOM 1471 O O . SER A 1 184 ? -6.772 -10.059 11.681 1.00 96.25 184 SER A O 1
ATOM 1473 N N . ASP A 1 185 ? -4.874 -8.899 12.062 1.00 94.81 185 ASP A N 1
ATOM 1474 C CA . ASP A 1 185 ? -4.146 -9.970 12.736 1.00 94.81 185 ASP A CA 1
ATOM 1475 C C . ASP A 1 185 ? -4.551 -10.094 14.215 1.00 94.81 185 ASP A C 1
ATOM 1477 O O . ASP A 1 185 ? -5.391 -9.340 14.723 1.00 94.81 185 ASP A O 1
ATOM 1481 N N . ALA A 1 186 ? -3.991 -11.095 14.888 1.00 94.75 186 ALA A N 1
ATOM 1482 C CA . ALA A 1 186 ? -4.060 -11.287 16.324 1.00 94.75 186 ALA A CA 1
ATOM 1483 C C . ALA A 1 186 ? -3.577 -10.041 17.080 1.00 94.75 186 ALA A C 1
ATOM 1485 O O . ALA A 1 186 ? -2.610 -9.379 16.698 1.00 94.75 186 ALA A O 1
ATOM 1486 N N . ALA A 1 187 ? -4.251 -9.726 18.179 1.00 93.12 187 ALA A N 1
ATOM 1487 C CA . ALA A 1 187 ? -3.792 -8.752 19.147 1.00 93.12 187 ALA A CA 1
ATOM 1488 C C . ALA A 1 187 ? -2.551 -9.294 19.868 1.00 93.12 187 ALA A C 1
ATOM 1490 O O . ALA A 1 187 ? -2.469 -10.474 20.210 1.00 93.12 187 ALA A O 1
ATOM 1491 N N . LYS A 1 188 ? -1.582 -8.416 20.118 1.00 89.62 188 LYS A N 1
ATOM 1492 C CA . LYS A 1 188 ? -0.419 -8.736 20.950 1.00 89.62 188 LYS A CA 1
ATOM 1493 C C . LYS A 1 188 ? -0.805 -8.637 22.426 1.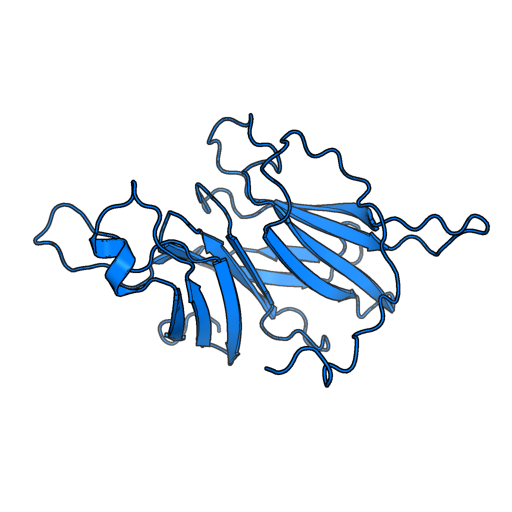00 89.62 188 LYS A C 1
ATOM 1495 O O . LYS A 1 188 ? -1.659 -7.831 22.795 1.00 89.62 188 LYS A O 1
ATOM 1500 N N . ASP A 1 189 ? -0.137 -9.413 23.277 1.00 89.94 189 ASP A N 1
ATOM 1501 C CA . ASP A 1 189 ? -0.425 -9.475 24.721 1.00 89.94 189 ASP A CA 1
ATOM 1502 C C . ASP A 1 189 ? -0.263 -8.123 25.445 1.00 89.94 189 ASP A C 1
ATOM 1504 O O . ASP A 1 189 ? -0.851 -7.901 26.505 1.00 89.94 189 ASP A O 1
ATOM 1508 N N . ASP A 1 190 ? 0.541 -7.214 24.891 1.00 90.25 190 ASP A N 1
ATOM 1509 C CA . ASP A 1 190 ? 0.805 -5.876 25.423 1.00 90.25 190 ASP A CA 1
ATOM 1510 C C . ASP A 1 190 ? -0.181 -4.805 24.922 1.00 90.25 190 ASP A C 1
ATOM 1512 O O . ASP A 1 190 ? -0.165 -3.668 25.407 1.00 90.25 190 ASP A O 1
ATOM 1516 N N . GLN A 1 191 ? -1.070 -5.150 23.986 1.00 87.50 191 GLN A N 1
ATOM 1517 C CA . GLN A 1 191 ? -2.077 -4.236 23.463 1.00 87.50 191 GLN A CA 1
ATOM 1518 C C . GLN A 1 191 ? -3.318 -4.165 24.367 1.00 87.50 191 GLN A C 1
ATOM 1520 O O . GLN A 1 191 ? -3.655 -5.110 25.085 1.00 87.50 191 GLN A O 1
ATOM 1525 N N . PRO A 1 192 ? -4.062 -3.043 24.341 1.00 87.75 192 PRO A N 1
ATOM 1526 C CA . PRO A 1 192 ? -5.306 -2.936 25.087 1.00 87.75 192 PRO A CA 1
ATOM 1527 C C . PRO A 1 192 ? -6.305 -4.028 24.685 1.00 87.75 192 PRO A C 1
ATOM 1529 O O . PRO A 1 192 ? -6.501 -4.291 23.500 1.00 87.75 192 PRO A O 1
ATOM 1532 N N . THR A 1 193 ? -7.037 -4.571 25.661 1.00 87.25 193 THR A N 1
ATOM 1533 C CA . THR A 1 193 ? -8.033 -5.644 25.450 1.00 87.25 193 THR A CA 1
ATOM 1534 C C . THR A 1 193 ? -9.098 -5.313 24.410 1.00 87.25 193 THR A C 1
ATOM 1536 O O . THR A 1 193 ? -9.725 -6.204 23.865 1.00 87.25 193 THR A O 1
ATOM 1539 N N . LEU A 1 194 ? -9.319 -4.039 24.089 1.00 86.38 194 LEU A N 1
ATOM 1540 C CA . LEU A 1 194 ? -10.231 -3.661 23.013 1.00 86.38 194 LEU A CA 1
ATOM 1541 C C . LEU A 1 194 ? -9.786 -4.158 21.628 1.00 86.38 194 LEU A C 1
ATOM 1543 O O . LEU A 1 194 ? -10.648 -4.301 20.762 1.00 86.38 194 LEU A O 1
ATOM 1547 N N . CYS A 1 195 ? -8.488 -4.414 21.425 1.00 88.81 195 CYS A N 1
ATOM 1548 C CA . CYS A 1 195 ? -7.944 -4.890 20.155 1.00 88.81 195 CYS A CA 1
ATOM 1549 C C . CYS A 1 195 ? -8.384 -6.329 19.855 1.00 88.81 195 CYS A C 1
ATOM 1551 O O . CYS A 1 195 ? -8.526 -6.683 18.689 1.00 88.81 195 CYS A O 1
ATOM 1553 N N . THR A 1 196 ? -8.731 -7.113 20.881 1.00 91.25 196 THR A N 1
ATOM 1554 C CA . THR A 1 196 ? -9.232 -8.487 20.714 1.00 91.25 196 THR A CA 1
ATOM 1555 C C . THR A 1 196 ? -10.664 -8.540 20.175 1.00 91.25 196 THR A C 1
ATOM 1557 O O . THR A 1 196 ? -11.114 -9.553 19.655 1.00 91.25 196 THR A O 1
ATOM 1560 N N . ASN A 1 197 ? -11.413 -7.431 20.223 1.00 90.81 197 ASN A N 1
ATOM 1561 C CA . ASN A 1 197 ? -12.799 -7.407 19.735 1.00 90.81 197 ASN A CA 1
ATOM 1562 C C . ASN A 1 197 ? -12.915 -7.611 18.219 1.00 90.81 197 ASN A C 1
ATOM 1564 O O . ASN A 1 197 ? -14.007 -7.904 17.719 1.00 90.81 197 ASN A O 1
ATOM 1568 N N . LYS A 1 198 ? -11.837 -7.318 17.487 1.00 92.69 198 LYS A N 1
ATOM 1569 C CA . LYS A 1 198 ? -11.790 -7.326 16.024 1.00 92.69 198 LYS A CA 1
ATOM 1570 C C . LYS A 1 198 ? -10.583 -8.068 15.471 1.00 92.69 198 LYS A C 1
ATOM 1572 O O . LYS A 1 198 ? -10.460 -8.097 14.258 1.00 92.69 198 LYS A O 1
ATOM 1577 N N . GLU A 1 199 ? -9.726 -8.651 16.304 1.00 94.25 199 GLU A N 1
ATOM 1578 C CA . GLU A 1 199 ? -8.567 -9.421 15.847 1.00 94.25 199 GLU A CA 1
ATOM 1579 C C . GLU A 1 199 ? -8.975 -10.624 14.980 1.00 94.25 199 GLU A C 1
ATOM 1581 O O . GLU A 1 199 ? -10.123 -11.079 15.023 1.00 94.25 199 GLU A O 1
ATOM 1586 N N . GLN A 1 200 ? -8.038 -11.123 14.172 1.00 95.56 200 GLN A N 1
ATOM 1587 C CA . GLN A 1 200 ? -8.195 -12.347 13.370 1.00 95.56 200 GLN A CA 1
ATOM 1588 C C . GLN A 1 200 ? -9.492 -12.384 12.543 1.00 95.56 200 GLN A C 1
ATOM 1590 O O . GLN A 1 200 ? -10.184 -13.401 12.460 1.00 95.56 200 GLN A O 1
ATOM 1595 N N . SER A 1 201 ? -9.856 -11.243 11.961 1.00 96.75 201 SER A N 1
ATOM 1596 C CA . SER A 1 201 ? -11.155 -11.035 11.325 1.00 96.75 201 SER A CA 1
ATOM 1597 C C . SER A 1 201 ? -11.014 -10.337 9.979 1.00 96.75 201 SER A C 1
ATOM 1599 O O . SER A 1 201 ? -10.074 -9.580 9.739 1.00 96.75 201 SER A O 1
ATOM 1601 N N . VAL A 1 202 ? -12.000 -10.566 9.112 1.00 97.50 202 VAL A N 1
ATOM 1602 C CA . VAL A 1 202 ? -12.171 -9.845 7.848 1.00 97.50 202 VAL A CA 1
ATOM 1603 C C . VAL A 1 202 ? -13.293 -8.828 8.010 1.00 97.50 202 VAL A C 1
ATOM 1605 O O . VAL A 1 202 ? -14.377 -9.150 8.500 1.00 97.50 202 VAL A O 1
ATOM 1608 N N . HIS A 1 203 ? -13.041 -7.601 7.574 1.00 96.81 203 HIS A N 1
ATOM 1609 C CA . HIS A 1 203 ? -13.932 -6.461 7.736 1.00 96.81 203 HIS A CA 1
ATOM 1610 C C . HIS A 1 203 ? -14.283 -5.877 6.378 1.00 96.81 203 HIS A C 1
ATOM 1612 O O . HIS A 1 203 ? -13.436 -5.778 5.497 1.00 96.81 203 HIS A O 1
ATOM 1618 N N . TYR A 1 204 ? -15.531 -5.456 6.225 1.00 96.50 204 TYR A N 1
ATOM 1619 C CA . TYR A 1 204 ? -16.042 -4.892 4.986 1.00 96.50 204 TYR A CA 1
ATOM 1620 C C . TYR A 1 204 ? -16.466 -3.447 5.226 1.00 96.50 204 TYR A C 1
ATOM 1622 O O . TYR A 1 204 ? -17.327 -3.192 6.072 1.00 96.50 204 TYR A O 1
ATOM 1630 N N . PHE A 1 205 ? -15.897 -2.505 4.475 1.00 95.38 205 PHE A N 1
ATOM 1631 C CA . PHE A 1 205 ? -16.205 -1.084 4.606 1.00 95.38 205 PHE A CA 1
ATOM 1632 C C . PHE A 1 205 ? -16.598 -0.468 3.272 1.00 95.38 205 PHE A C 1
ATOM 1634 O O . PHE A 1 205 ? -16.075 -0.817 2.217 1.00 95.38 205 PHE A O 1
ATOM 1641 N N . SER A 1 206 ? -17.497 0.509 3.343 1.00 93.12 206 SER A N 1
ATOM 1642 C CA . SER A 1 206 ? -17.807 1.410 2.240 1.00 93.12 206 SER A CA 1
ATOM 1643 C C . SER A 1 206 ? -17.329 2.815 2.574 1.00 93.12 206 SER A C 1
ATOM 1645 O O . SER A 1 206 ? -17.619 3.320 3.663 1.00 93.12 206 SER A O 1
ATOM 1647 N N . PHE A 1 207 ? -16.676 3.478 1.628 1.00 88.19 207 PHE A N 1
ATOM 1648 C CA . PHE A 1 207 ? -16.385 4.902 1.745 1.00 88.19 207 PHE A CA 1
ATOM 1649 C C . PHE A 1 207 ? -17.681 5.733 1.657 1.00 88.19 207 PHE A C 1
ATOM 1651 O O . PHE A 1 207 ? -18.638 5.313 0.993 1.00 88.19 207 PHE A O 1
ATOM 1658 N N . PRO A 1 208 ? -17.738 6.918 2.296 1.00 83.50 208 PRO A N 1
ATOM 1659 C CA . PRO A 1 208 ? -18.871 7.830 2.154 1.00 83.50 208 PRO A CA 1
ATOM 1660 C C . PRO A 1 208 ? -19.156 8.169 0.678 1.00 83.50 208 PRO A C 1
ATOM 1662 O O . PRO A 1 208 ? -18.232 8.326 -0.124 1.00 83.50 208 PRO A O 1
ATOM 1665 N N . GLN A 1 209 ? -20.438 8.282 0.309 1.00 66.88 209 GLN A N 1
ATOM 1666 C CA . GLN A 1 209 ? -20.853 8.571 -1.071 1.00 66.88 209 GLN A CA 1
ATOM 1667 C C . GLN A 1 209 ? -20.260 9.909 -1.575 1.00 66.88 209 GLN A C 1
ATOM 1669 O O . GLN A 1 209 ? -20.207 10.879 -0.821 1.00 66.88 209 GLN A O 1
ATOM 1674 N N . ASN A 1 210 ? -19.874 9.955 -2.862 1.00 57.28 210 ASN A N 1
ATOM 1675 C CA . ASN A 1 210 ? -19.314 11.097 -3.625 1.00 57.28 210 ASN A CA 1
ATOM 1676 C C . ASN A 1 210 ? -17.798 11.377 -3.540 1.00 57.28 210 ASN A C 1
ATOM 1678 O O . ASN A 1 210 ? -17.360 12.393 -4.066 1.00 57.28 210 ASN A O 1
ATOM 1682 N N . LEU A 1 211 ? -16.978 10.516 -2.932 1.00 57.41 211 LEU A N 1
ATOM 1683 C CA . LEU A 1 211 ? -15.553 10.838 -2.706 1.00 57.41 211 LEU A CA 1
ATOM 1684 C C . LEU A 1 211 ? -14.582 10.320 -3.778 1.00 57.41 211 LEU A C 1
ATOM 1686 O O . LEU A 1 211 ? -13.414 10.699 -3.784 1.00 57.41 211 LEU A O 1
ATOM 1690 N N . LEU A 1 212 ? -15.073 9.476 -4.686 1.00 57.56 212 LEU A N 1
ATOM 1691 C CA . LEU A 1 212 ? -14.303 8.855 -5.768 1.00 57.56 212 LEU A CA 1
ATOM 1692 C C . LEU A 1 212 ? -14.810 9.278 -7.163 1.00 57.56 212 LEU A C 1
ATOM 1694 O O . LEU A 1 212 ? -14.536 8.594 -8.149 1.00 57.56 212 LEU A O 1
ATOM 1698 N N . ASN A 1 213 ? -15.530 10.402 -7.252 1.00 50.00 213 ASN A N 1
ATOM 1699 C CA . ASN A 1 213 ? -15.882 11.058 -8.517 1.00 50.00 213 ASN A CA 1
ATOM 1700 C C . ASN A 1 213 ? -14.986 12.284 -8.722 1.00 50.00 213 ASN A C 1
ATOM 1702 O O . ASN A 1 213 ? -15.050 13.187 -7.862 1.00 50.00 213 ASN A O 1
#

Sequence (213 aa):
IDLKDATPIRALESCMINWNFTSDNKGIEGLEFVSHTTSARTYLLALCEANDCNDQSKPDNKGRILVLEKEKATFNNSCSWEHVGTLYLPSSVHFQDYSAISIQYQHLTRFPTYIAVSSQEMSQIWVGRIEEISKAPFFSITSLQNNIIYDLPRFPKTAKTCTIQYCNIEGITWQDNNQIILASDAAKDDQPTLCTNKEQSVHYFSFPQNLLN

Secondary structure (DSSP, 8-state):
--GGGPPPPP-----EEES----SS--EEEEEEEEETTTTEEEEEEEESSGGG-TTS-S----EEEEEEEPPPPTT---EEEEEEEEEPPTT---SSEEEEEES-SS-S--SEEEEEEETTTTEEEEEEEEE-SSTTSEEEEE-TT--EEEPPPB--SSS--B--S--EEEEEEEETTEEEEEE-PPPTTS-GGGGGTTTEEEEEEPPTTS--

Solvent-accessible surface area (backbone atoms only — not comparable to full-atom values): 12258 Å² total; per-residue (Å²): 131,70,81,88,76,64,80,79,82,77,85,89,80,86,60,52,64,63,66,84,64,75,38,97,86,50,54,70,52,16,70,44,71,45,65,41,81,91,77,76,44,58,33,39,40,33,30,24,22,27,32,72,51,27,75,84,56,72,96,77,28,39,38,34,29,40,28,25,35,64,51,77,69,45,100,83,73,59,39,36,31,39,69,60,36,69,47,68,49,58,72,83,52,64,57,79,34,35,19,23,40,32,54,64,62,71,79,68,84,64,72,70,38,46,34,38,39,34,16,19,79,73,27,32,35,41,45,30,37,36,34,77,44,100,53,81,52,37,52,48,72,41,66,40,101,80,57,48,67,43,71,54,78,50,49,88,47,92,88,79,56,85,36,79,37,49,40,39,32,50,41,48,39,54,77,52,97,54,28,40,37,36,28,18,41,70,62,56,94,88,52,65,76,60,28,60,78,41,28,70,36,78,46,82,48,69,62,71,88,79,78,86,116

Foldseek 3Di:
DPPVPDDDDDDPDDAAEPDDQQDPPWAFQEWAWDQLPPVRFIWIFTWTFAAVSYPPDDLQAWTKTFTWGWDDQDPVRHIYTYGQDIATQPSVRSAHTKAYKEWQDSPDPDPFGKMWIDHQAQQKIWIWTKGADPHPVRIYTDAQPVRDIDHDQFDDDDPDDRHDQAHAWRDWYHPHLFKIKIAHADDDPPDPPSNRVCHRHIDIDGDPPPRND

Nearest PDB structures (foldseek):
  2poo-assembly1_A  TM=6.354E-01  e=7.279E-02  Bacillus amyloliquefaciens
  7woo-assembly1_C  TM=3.237E-01  e=2.866E-01  Saccharomyces cerevisiae
  3g0d-assembly6_D  TM=3.837E-01  e=1.953E+00  Homo sapiens
  6l8q-assembly1_G-3  TM=4.086E-01  e=2.179E+00  Myotis davidii